Protein AF-A0A3M1B5U5-F1 (afdb_monomer)

Radius of gyration: 77.56 Å; Cα contacts (8 Å, |Δi|>4): 57; chains: 1; bounding box: 119×50×242 Å

Solvent-accessible surface area (backbone atoms only — not comparable to full-atom values): 14577 Å² total; per-residue (Å²): 122,69,72,62,56,56,51,51,53,52,49,52,53,49,50,54,51,49,50,52,49,51,51,57,68,65,56,72,74,72,50,69,69,58,56,50,52,52,50,51,50,50,53,50,52,52,50,51,53,53,51,52,52,52,50,49,53,51,52,52,50,51,52,52,52,52,51,53,50,50,53,49,48,53,51,51,50,53,52,50,53,52,50,52,55,49,50,52,55,49,52,55,52,48,54,52,49,55,52,53,48,53,52,50,54,52,51,54,50,52,52,49,52,58,72,63,34,61,67,57,55,54,49,50,53,54,50,51,56,51,48,54,50,50,52,52,52,49,50,53,50,51,52,52,49,57,50,50,75,69,44,66,64,88,43,52,69,54,52,54,52,51,46,50,51,52,51,51,54,52,51,55,50,48,58,66,46,64,78,63,50,95,58,54,70,66,54,50,56,48,52,52,50,51,51,51,52,49,54,52,51,52,52,47,51,57,50,48,55,54,40,50,52,33,43,75,70,73,66,48,52,71,68,44,56,54,50,53,54,51,47,49,56,52,49,54,48,53,44,52,55,49,51,50,52,56,52,61,54,71,72,52,82,68,86,74,76,69,80,76,86,77,128

pLDDT: mean 79.02, std 14.65, range [41.25, 98.25]

Structure (mmCIF, N/CA/C/O backbone):
data_AF-A0A3M1B5U5-F1
#
_entry.id   AF-A0A3M1B5U5-F1
#
loop_
_atom_site.group_PDB
_atom_site.id
_atom_site.type_symbol
_atom_site.label_atom_id
_atom_site.label_alt_id
_atom_site.label_comp_id
_atom_site.label_asym_id
_atom_site.label_entity_id
_atom_site.label_seq_id
_atom_site.pdbx_PDB_ins_code
_atom_site.Cartn_x
_atom_site.Cartn_y
_atom_site.Cartn_z
_atom_site.occupancy
_atom_site.B_iso_or_equiv
_atom_site.auth_seq_id
_atom_site.auth_comp_id
_atom_site.auth_asym_id
_atom_site.auth_atom_id
_atom_site.pdbx_PDB_model_num
ATOM 1 N N . MET A 1 1 ? 53.122 -2.889 -148.996 1.00 55.94 1 MET A N 1
ATOM 2 C CA . MET A 1 1 ? 52.303 -3.041 -147.771 1.00 55.94 1 MET A CA 1
ATOM 3 C C . MET A 1 1 ? 53.041 -3.683 -146.582 1.00 55.94 1 MET A C 1
ATOM 5 O O . MET A 1 1 ? 52.531 -3.567 -145.482 1.00 55.94 1 MET A O 1
ATOM 9 N N . LYS A 1 2 ? 54.239 -4.285 -146.740 1.00 56.38 2 LYS A N 1
ATOM 10 C CA . LYS A 1 2 ? 55.018 -4.867 -145.618 1.00 56.38 2 LYS A CA 1
ATOM 11 C C . LYS A 1 2 ? 55.585 -3.830 -144.624 1.00 56.38 2 LYS A C 1
ATOM 13 O O . LYS A 1 2 ? 55.480 -4.023 -143.423 1.00 56.38 2 LYS A O 1
ATOM 18 N N . ASN A 1 3 ? 56.060 -2.677 -145.108 1.00 57.53 3 ASN A N 1
ATOM 19 C CA . ASN A 1 3 ? 56.704 -1.660 -144.255 1.00 57.53 3 ASN A CA 1
ATOM 20 C C . ASN A 1 3 ? 55.790 -0.992 -143.213 1.00 57.53 3 ASN A C 1
ATOM 22 O O . ASN A 1 3 ? 56.275 -0.516 -142.194 1.00 57.53 3 ASN A O 1
ATOM 26 N N . THR A 1 4 ? 54.479 -0.928 -143.448 1.00 57.69 4 THR A N 1
ATOM 27 C CA . THR A 1 4 ? 53.538 -0.285 -142.516 1.00 57.69 4 THR A CA 1
ATOM 28 C C . THR A 1 4 ? 53.150 -1.194 -141.350 1.00 57.69 4 THR A C 1
ATOM 30 O O . THR A 1 4 ? 52.935 -0.695 -140.252 1.00 57.69 4 THR A O 1
ATOM 33 N N . GLN A 1 5 ? 53.114 -2.516 -141.547 1.00 62.34 5 GLN A N 1
ATOM 34 C CA . GLN A 1 5 ? 52.858 -3.476 -140.464 1.00 62.34 5 GLN A CA 1
ATOM 35 C C . GLN A 1 5 ? 54.065 -3.625 -139.530 1.00 62.34 5 GLN A C 1
ATOM 37 O O . GLN A 1 5 ? 53.884 -3.653 -138.315 1.00 62.34 5 GLN A O 1
ATOM 42 N N . ASP A 1 6 ? 55.284 -3.608 -140.074 1.00 62.38 6 ASP A N 1
ATOM 43 C CA . ASP A 1 6 ? 56.510 -3.649 -139.266 1.00 62.38 6 ASP A CA 1
ATOM 44 C C . ASP A 1 6 ? 56.685 -2.370 -138.424 1.00 62.38 6 ASP A C 1
ATOM 46 O O . ASP A 1 6 ? 57.116 -2.433 -137.273 1.00 62.38 6 ASP A O 1
ATOM 50 N N . ALA A 1 7 ? 56.267 -1.210 -138.948 1.00 60.94 7 ALA A N 1
ATOM 51 C CA . ALA A 1 7 ? 56.276 0.050 -138.204 1.00 60.94 7 ALA A CA 1
ATOM 52 C C . ALA A 1 7 ? 55.259 0.065 -137.048 1.00 60.94 7 ALA A C 1
ATOM 54 O O . ALA A 1 7 ? 55.582 0.528 -135.956 1.00 60.94 7 ALA A O 1
ATOM 55 N N . ILE A 1 8 ? 54.053 -0.476 -137.253 1.00 68.44 8 ILE A N 1
ATOM 56 C CA . ILE A 1 8 ? 53.029 -0.563 -136.199 1.00 68.44 8 ILE A CA 1
ATOM 57 C C . ILE A 1 8 ? 53.475 -1.530 -135.095 1.00 68.44 8 ILE A C 1
ATOM 59 O O . ILE A 1 8 ? 53.395 -1.181 -133.919 1.00 68.44 8 ILE A O 1
ATOM 63 N N . HIS A 1 9 ? 54.047 -2.686 -135.448 1.00 67.44 9 HIS A N 1
ATOM 64 C CA . HIS A 1 9 ? 54.597 -3.613 -134.455 1.00 67.44 9 HIS A CA 1
ATOM 65 C C . HIS A 1 9 ? 55.803 -3.040 -133.697 1.00 67.44 9 HIS A C 1
ATOM 67 O O . HIS A 1 9 ? 55.953 -3.297 -132.501 1.00 67.44 9 HIS A O 1
ATOM 73 N N . ALA A 1 10 ? 56.650 -2.237 -134.347 1.00 65.50 10 ALA A N 1
ATOM 74 C CA . ALA A 1 10 ? 57.748 -1.546 -133.674 1.00 65.50 10 ALA A CA 1
ATOM 75 C C . ALA A 1 10 ? 57.248 -0.480 -132.680 1.00 65.50 10 ALA A C 1
ATOM 77 O O . ALA A 1 10 ? 57.819 -0.344 -131.597 1.00 65.50 10 ALA A O 1
ATOM 78 N N . ILE A 1 11 ? 56.166 0.234 -133.011 1.00 63.84 11 ILE A N 1
ATOM 79 C CA . ILE A 1 11 ? 55.540 1.241 -132.138 1.00 63.84 11 ILE A CA 1
ATOM 80 C C . ILE A 1 11 ? 54.796 0.584 -130.967 1.00 63.84 11 ILE A C 1
ATOM 82 O O . ILE A 1 11 ? 54.909 1.045 -129.834 1.00 63.84 11 ILE A O 1
ATOM 86 N N . GLU A 1 12 ? 54.085 -0.523 -131.187 1.00 65.69 12 GLU A N 1
ATOM 87 C CA . GLU A 1 12 ? 53.448 -1.268 -130.091 1.00 65.69 12 GLU A CA 1
ATOM 88 C C . GLU A 1 12 ? 54.480 -1.864 -129.130 1.00 65.69 12 GLU A C 1
ATOM 90 O O . GLU A 1 12 ? 54.301 -1.816 -127.911 1.00 65.69 12 GLU A O 1
ATOM 95 N N . ASN A 1 13 ? 55.590 -2.389 -129.655 1.00 63.75 13 ASN A N 1
ATOM 96 C CA . ASN A 1 13 ? 56.656 -2.934 -128.820 1.00 63.75 13 ASN A CA 1
ATOM 97 C C . ASN A 1 13 ? 57.419 -1.841 -128.062 1.00 63.75 13 ASN A C 1
ATOM 99 O O . ASN A 1 13 ? 57.808 -2.073 -126.914 1.00 63.75 13 ASN A O 1
ATOM 103 N N . SER A 1 14 ? 57.599 -0.650 -128.646 1.00 61.84 14 SER A N 1
ATOM 104 C CA . SER A 1 14 ? 58.210 0.493 -127.954 1.00 61.84 14 SER A CA 1
ATOM 105 C C . SER A 1 14 ? 57.280 1.080 -126.887 1.00 61.84 14 SER A C 1
ATOM 107 O O . SER A 1 14 ? 57.722 1.362 -125.775 1.00 61.84 14 SER A O 1
ATOM 109 N N . SER A 1 15 ? 55.977 1.163 -127.166 1.00 63.62 15 SER A N 1
ATOM 110 C CA . SER A 1 15 ? 54.971 1.633 -126.212 1.00 63.62 15 SER A CA 1
ATOM 111 C C . SER A 1 15 ? 54.818 0.677 -125.026 1.00 63.62 15 SER A C 1
ATOM 113 O O . SER A 1 15 ? 54.845 1.120 -123.879 1.00 63.62 15 SER A O 1
ATOM 115 N N . ARG A 1 16 ? 54.797 -0.642 -125.266 1.00 66.94 16 ARG A N 1
ATOM 116 C CA . ARG A 1 16 ? 54.772 -1.652 -124.192 1.00 66.94 16 ARG A CA 1
ATOM 117 C C . ARG A 1 16 ? 56.051 -1.669 -123.356 1.00 66.94 16 ARG A C 1
ATOM 119 O O . ARG A 1 16 ? 55.993 -1.937 -122.157 1.00 66.94 16 ARG A O 1
ATOM 126 N N . THR A 1 17 ? 57.213 -1.384 -123.948 1.00 64.88 17 THR A N 1
ATOM 127 C CA . THR A 1 17 ? 58.472 -1.289 -123.185 1.00 64.88 17 THR A CA 1
ATOM 128 C C . THR A 1 17 ? 58.582 0.008 -122.390 1.00 64.88 17 THR A C 1
ATOM 130 O O . THR A 1 17 ? 59.106 -0.024 -121.275 1.00 64.88 17 THR A O 1
ATOM 133 N N . GLU A 1 18 ? 58.056 1.120 -122.898 1.00 63.12 18 GLU A N 1
ATOM 134 C CA . GLU A 1 18 ? 57.936 2.373 -122.148 1.00 63.12 18 GLU A CA 1
ATOM 135 C C . GLU A 1 18 ? 56.925 2.250 -121.003 1.00 63.12 18 GLU A C 1
ATOM 137 O O . GLU A 1 18 ? 57.262 2.596 -119.875 1.00 63.12 18 GLU A O 1
ATOM 142 N N . GLU A 1 19 ? 55.750 1.647 -121.212 1.00 58.25 19 GLU A N 1
ATOM 143 C CA . GLU A 1 19 ? 54.795 1.373 -120.126 1.00 58.25 19 GLU A CA 1
ATOM 144 C C . GLU A 1 19 ? 55.374 0.430 -119.066 1.00 58.25 19 GLU A C 1
ATOM 146 O O . GLU A 1 19 ? 55.231 0.686 -117.870 1.00 58.25 19 GLU A O 1
ATOM 151 N N . ALA A 1 20 ? 56.101 -0.619 -119.465 1.00 59.38 20 ALA A N 1
ATOM 152 C CA . ALA A 1 20 ? 56.780 -1.509 -118.524 1.00 59.38 20 ALA A CA 1
ATOM 153 C C . ALA A 1 20 ? 57.902 -0.798 -117.741 1.00 59.38 20 ALA A C 1
ATOM 155 O O . ALA A 1 20 ? 58.112 -1.093 -116.560 1.00 59.38 20 ALA A O 1
ATOM 156 N N . LYS A 1 21 ? 58.609 0.162 -118.356 1.00 60.03 21 LYS A N 1
ATOM 157 C CA . LYS A 1 21 ? 59.586 1.026 -117.671 1.00 60.03 21 LYS A CA 1
ATOM 158 C C . LYS A 1 21 ? 58.911 2.031 -116.743 1.00 60.03 21 LYS A C 1
ATOM 160 O O . LYS A 1 21 ? 59.406 2.242 -115.639 1.00 60.03 21 LYS A O 1
ATOM 165 N N . LEU A 1 22 ? 57.777 2.604 -117.140 1.00 57.94 22 LEU A N 1
ATOM 166 C CA . LEU A 1 22 ? 57.018 3.563 -116.340 1.00 57.94 22 LEU A CA 1
ATOM 167 C C . LEU A 1 22 ? 56.377 2.882 -115.124 1.00 57.94 22 LEU A C 1
ATOM 169 O O . LEU A 1 22 ? 56.388 3.436 -114.027 1.00 57.94 22 LEU A O 1
ATOM 173 N N . LEU A 1 23 ? 55.887 1.651 -115.293 1.00 57.84 23 LEU A N 1
ATOM 174 C CA . LEU A 1 23 ? 55.385 0.811 -114.207 1.00 57.84 23 LEU A CA 1
ATOM 175 C C . LEU A 1 23 ? 56.524 0.327 -113.297 1.00 57.84 23 LEU A C 1
ATOM 177 O O . LEU A 1 23 ? 56.385 0.416 -112.079 1.00 57.84 23 LEU A O 1
ATOM 181 N N . ARG A 1 24 ? 57.694 -0.062 -113.834 1.00 53.16 24 ARG A N 1
ATOM 182 C CA . ARG A 1 24 ? 58.897 -0.327 -113.012 1.00 53.16 24 ARG A CA 1
ATOM 183 C C . ARG A 1 24 ? 59.390 0.911 -112.258 1.00 53.16 24 ARG A C 1
ATOM 185 O O . ARG A 1 24 ? 59.850 0.773 -111.132 1.00 53.16 24 ARG A O 1
ATOM 192 N N . GLY A 1 25 ? 59.277 2.101 -112.847 1.00 52.12 25 GLY A N 1
ATOM 193 C CA . GLY A 1 25 ? 59.642 3.373 -112.217 1.00 52.12 25 GLY A CA 1
ATOM 194 C C . GLY A 1 25 ? 58.640 3.854 -111.161 1.00 52.12 25 GLY A C 1
ATOM 195 O O . GLY A 1 25 ? 59.020 4.584 -110.248 1.00 52.12 25 GLY A O 1
ATOM 196 N N . LYS A 1 26 ? 57.372 3.425 -111.250 1.00 51.53 26 LYS A N 1
ATOM 197 C CA . LYS A 1 26 ? 56.305 3.756 -110.286 1.00 51.53 26 LYS A CA 1
ATOM 198 C C . LYS A 1 26 ? 56.173 2.756 -109.137 1.00 51.53 26 LYS A C 1
ATOM 200 O O . LYS A 1 26 ? 55.645 3.124 -108.089 1.00 51.53 26 LYS A O 1
ATOM 205 N N . VAL A 1 27 ? 56.699 1.537 -109.267 1.00 51.06 27 VAL A N 1
ATOM 206 C CA . VAL A 1 27 ? 56.885 0.639 -108.120 1.00 51.06 27 VAL A CA 1
ATOM 207 C C . VAL A 1 27 ? 58.100 1.130 -107.332 1.00 51.06 27 VAL A C 1
ATOM 209 O O . VAL A 1 27 ? 59.223 0.662 -107.510 1.00 51.06 27 VAL A O 1
ATOM 212 N N . LYS A 1 28 ? 57.883 2.096 -106.429 1.00 56.62 28 LYS A N 1
ATOM 213 C CA . LYS A 1 28 ? 58.803 2.323 -105.308 1.00 56.62 28 LYS A CA 1
ATOM 214 C C . LYS A 1 28 ? 58.850 1.011 -104.530 1.00 56.62 28 LYS A C 1
ATOM 216 O O . LYS A 1 28 ? 57.957 0.737 -103.734 1.00 56.62 28 LYS A O 1
ATOM 221 N N . ILE A 1 29 ? 59.869 0.190 -104.780 1.00 59.78 29 ILE A N 1
ATOM 222 C CA . ILE A 1 29 ? 60.212 -0.925 -103.902 1.00 59.78 29 ILE A CA 1
ATOM 223 C C . ILE A 1 29 ? 60.486 -0.272 -102.551 1.00 59.78 29 ILE A C 1
ATOM 225 O O . ILE A 1 29 ? 61.522 0.371 -102.361 1.00 59.78 29 ILE A O 1
ATOM 229 N N . LEU A 1 30 ? 59.507 -0.339 -101.648 1.00 59.22 30 LEU A N 1
ATOM 230 C CA . LEU A 1 30 ? 59.690 0.103 -100.278 1.00 59.22 30 LEU A CA 1
ATOM 231 C C . LEU A 1 30 ? 60.895 -0.669 -99.758 1.00 59.22 30 LEU A C 1
ATOM 233 O O . LEU A 1 30 ? 60.906 -1.902 -99.756 1.00 59.22 30 LEU A O 1
ATOM 237 N N . LYS A 1 31 ? 61.956 0.060 -99.403 1.00 68.44 31 LYS A N 1
ATOM 238 C CA . LYS A 1 31 ? 63.159 -0.565 -98.863 1.00 68.44 31 LYS A CA 1
ATOM 239 C C . LYS A 1 31 ? 62.728 -1.386 -97.653 1.00 68.44 31 LYS A C 1
ATOM 241 O O . LYS A 1 31 ? 61.912 -0.921 -96.859 1.00 68.44 31 LYS A O 1
ATOM 246 N N . LYS A 1 32 ? 63.286 -2.590 -97.505 1.00 75.00 32 LYS A N 1
ATOM 247 C CA . LYS A 1 32 ? 62.999 -3.490 -96.376 1.00 75.00 32 LYS A CA 1
ATOM 248 C C . LYS A 1 32 ? 63.028 -2.742 -95.034 1.00 75.00 32 LYS A C 1
ATOM 250 O O . LYS A 1 32 ? 62.141 -2.940 -94.222 1.00 75.00 32 LYS A O 1
ATOM 255 N N . SER A 1 33 ? 63.961 -1.800 -94.869 1.00 76.94 33 SER A N 1
ATOM 256 C CA . SER A 1 33 ? 64.076 -0.925 -93.695 1.00 76.94 33 SER A CA 1
ATOM 257 C C . SER A 1 33 ? 62.848 -0.042 -93.426 1.00 76.94 33 SER A C 1
ATOM 259 O O . SER A 1 33 ? 62.481 0.150 -92.274 1.00 76.94 33 SER A O 1
ATOM 261 N N . THR A 1 34 ? 62.188 0.484 -94.462 1.00 77.38 34 THR A N 1
ATOM 262 C CA . THR A 1 34 ? 60.965 1.292 -94.325 1.00 77.38 34 THR A CA 1
ATOM 263 C C . THR A 1 34 ? 59.778 0.422 -93.921 1.00 77.38 34 THR A C 1
ATOM 265 O O . THR A 1 34 ? 59.004 0.819 -93.060 1.00 77.38 34 THR A O 1
ATOM 268 N N . LEU A 1 35 ? 59.659 -0.783 -94.489 1.00 78.50 35 LEU A N 1
ATOM 269 C CA . LEU A 1 35 ? 58.622 -1.740 -94.092 1.00 78.50 35 LEU A CA 1
ATOM 270 C C . LEU A 1 35 ? 58.825 -2.232 -92.653 1.00 78.50 35 LEU A C 1
ATOM 272 O O . LEU A 1 35 ? 57.858 -2.296 -91.903 1.00 78.50 35 LEU A O 1
ATOM 276 N N . THR A 1 36 ? 60.066 -2.521 -92.247 1.00 81.88 36 THR A N 1
ATOM 277 C CA . THR A 1 36 ? 60.389 -2.894 -90.861 1.00 81.88 36 THR A CA 1
ATOM 278 C C . THR A 1 36 ? 60.039 -1.773 -89.885 1.00 81.88 36 THR A C 1
ATOM 280 O O . THR A 1 36 ? 59.363 -2.037 -88.900 1.00 81.88 36 THR A O 1
ATOM 283 N N . SER A 1 37 ? 60.400 -0.522 -90.191 1.00 85.19 37 SER A N 1
ATOM 284 C CA . SER A 1 37 ? 60.070 0.625 -89.334 1.00 85.19 37 SER A CA 1
ATOM 285 C C . SER A 1 37 ? 58.558 0.851 -89.207 1.00 85.19 37 SER A C 1
ATOM 287 O O . SER A 1 37 ? 58.071 1.122 -88.114 1.00 85.19 37 SER A O 1
ATOM 289 N N . ILE A 1 38 ? 57.800 0.683 -90.297 1.00 84.38 38 ILE A N 1
ATOM 290 C CA . ILE A 1 38 ? 56.333 0.760 -90.261 1.00 84.38 38 ILE A CA 1
ATOM 291 C C . ILE A 1 38 ? 55.753 -0.374 -89.401 1.00 84.38 38 ILE A C 1
ATOM 293 O O . ILE A 1 38 ? 54.871 -0.127 -88.585 1.00 84.38 38 ILE A O 1
ATOM 297 N N . LEU A 1 39 ? 56.255 -1.607 -89.533 1.00 84.88 39 LEU A N 1
ATOM 298 C CA . LEU A 1 39 ? 55.810 -2.742 -88.714 1.00 84.88 39 LEU A CA 1
ATOM 299 C C . LEU A 1 39 ? 56.136 -2.559 -87.225 1.00 84.88 39 LEU A C 1
ATOM 301 O O . LEU A 1 39 ? 55.299 -2.880 -86.388 1.00 84.88 39 LEU A O 1
ATOM 305 N N . GLU A 1 40 ? 57.306 -2.013 -86.890 1.00 90.06 40 GLU A N 1
ATOM 306 C CA . GLU A 1 40 ? 57.678 -1.665 -85.512 1.00 90.06 40 GLU A CA 1
ATOM 307 C C . GLU A 1 40 ? 56.759 -0.580 -84.939 1.00 90.06 40 GLU A C 1
ATOM 309 O O . GLU A 1 40 ? 56.278 -0.719 -83.817 1.00 90.06 40 GLU A O 1
ATOM 314 N N . GLN A 1 41 ? 56.439 0.456 -85.724 1.00 91.00 41 GLN A N 1
ATOM 315 C CA . GLN A 1 41 ? 55.483 1.495 -85.326 1.00 91.00 41 GLN A CA 1
ATOM 316 C C . GLN A 1 41 ? 54.074 0.928 -85.110 1.00 91.00 41 GLN A C 1
ATOM 318 O O . GLN A 1 41 ? 53.427 1.275 -84.126 1.00 91.00 41 GLN A O 1
ATOM 323 N N . PHE A 1 42 ? 53.604 0.023 -85.975 1.00 90.56 42 PHE A N 1
ATOM 324 C CA . PHE A 1 42 ? 52.314 -0.647 -85.783 1.00 90.56 42 PHE A CA 1
ATOM 325 C C . PHE A 1 42 ? 52.308 -1.562 -84.556 1.00 90.56 42 PHE A C 1
ATOM 327 O O . PHE A 1 42 ? 51.331 -1.561 -83.812 1.00 90.56 42 PHE A O 1
ATOM 334 N N . ALA A 1 43 ? 53.381 -2.320 -84.318 1.00 88.12 43 ALA A N 1
ATOM 335 C CA . ALA A 1 43 ? 53.500 -3.167 -83.133 1.00 88.12 43 ALA A CA 1
ATOM 336 C C . ALA A 1 43 ? 53.493 -2.331 -81.843 1.00 88.12 43 ALA A C 1
ATOM 338 O O . ALA A 1 43 ? 52.811 -2.688 -80.881 1.00 88.12 43 ALA A O 1
ATOM 339 N N . GLN A 1 44 ? 54.190 -1.192 -81.848 1.00 92.69 44 GLN A N 1
ATOM 340 C CA . GLN A 1 44 ? 54.210 -0.246 -80.737 1.00 92.69 44 GLN A CA 1
ATOM 341 C C . GLN A 1 44 ? 52.831 0.397 -80.513 1.00 92.69 44 GLN A C 1
ATOM 343 O O . GLN A 1 44 ? 52.326 0.367 -79.394 1.00 92.69 44 GLN A O 1
ATOM 348 N N . ALA A 1 45 ? 52.171 0.875 -81.572 1.00 90.62 45 ALA A N 1
ATOM 349 C CA . ALA A 1 45 ? 50.825 1.447 -81.486 1.00 90.62 45 ALA A CA 1
ATOM 350 C C . ALA A 1 45 ? 49.781 0.427 -80.997 1.00 90.62 45 ALA A C 1
ATOM 352 O O . ALA A 1 45 ? 48.871 0.773 -80.245 1.00 90.62 45 ALA A O 1
ATOM 353 N N . LEU A 1 46 ? 49.914 -0.846 -81.385 1.00 92.88 46 LEU A N 1
ATOM 354 C CA . LEU A 1 46 ? 49.029 -1.918 -80.925 1.00 92.88 46 LEU A CA 1
ATOM 355 C C . LEU A 1 46 ? 49.245 -2.224 -79.437 1.00 92.88 46 LEU A C 1
ATOM 357 O O . LEU A 1 46 ? 48.272 -2.440 -78.713 1.00 92.88 46 LEU A O 1
ATOM 361 N N . LYS A 1 47 ? 50.495 -2.184 -78.960 1.00 93.50 47 LYS A N 1
ATOM 362 C CA . LYS A 1 47 ? 50.818 -2.315 -77.534 1.00 93.50 47 LYS A CA 1
ATOM 363 C C . LYS A 1 47 ? 50.253 -1.147 -76.718 1.00 93.50 47 LYS A C 1
ATOM 365 O O . LYS A 1 47 ? 49.604 -1.380 -75.703 1.00 93.50 47 LYS A O 1
ATOM 370 N N . GLU A 1 48 ? 50.429 0.083 -77.193 1.00 94.06 48 GLU A N 1
ATOM 371 C CA . GLU A 1 48 ? 49.878 1.288 -76.557 1.00 94.06 48 GLU A CA 1
ATOM 372 C C . GLU A 1 48 ? 48.343 1.251 -76.510 1.00 94.06 48 GLU A C 1
ATOM 374 O O . GLU A 1 48 ? 47.749 1.523 -75.469 1.00 94.06 48 GLU A O 1
ATOM 379 N N . ALA A 1 49 ? 47.681 0.827 -77.591 1.00 91.69 49 ALA A N 1
ATOM 380 C CA . ALA A 1 49 ? 46.227 0.668 -77.615 1.00 91.69 49 ALA A CA 1
ATOM 381 C C . ALA A 1 49 ? 45.731 -0.380 -76.599 1.00 91.69 49 ALA A C 1
ATOM 383 O O . ALA A 1 49 ? 44.717 -0.164 -75.934 1.00 91.69 49 ALA A O 1
ATOM 384 N N . GLN A 1 50 ? 46.456 -1.493 -76.435 1.00 92.94 50 GLN A N 1
ATOM 385 C CA . GLN A 1 50 ? 46.148 -2.496 -75.409 1.00 92.94 50 GLN A CA 1
ATOM 386 C C . GLN A 1 50 ? 46.354 -1.963 -73.985 1.00 92.94 50 GLN A C 1
ATOM 388 O O . GLN A 1 50 ? 45.571 -2.289 -73.092 1.00 92.94 50 GLN A O 1
ATOM 393 N N . GLU A 1 51 ? 47.388 -1.153 -73.753 1.00 94.81 51 GLU A N 1
ATOM 394 C CA . GLU A 1 51 ? 47.620 -0.500 -72.460 1.00 94.81 51 GLU A CA 1
ATOM 395 C C . GLU A 1 51 ? 46.509 0.508 -72.133 1.00 94.81 51 GLU A C 1
ATOM 397 O O . GLU A 1 51 ? 45.983 0.490 -71.020 1.00 94.81 51 GLU A O 1
ATOM 402 N N . VAL A 1 52 ? 46.069 1.311 -73.107 1.00 95.50 52 VAL A N 1
ATOM 403 C CA . VAL A 1 52 ? 44.939 2.242 -72.944 1.00 95.50 52 VAL A CA 1
ATOM 404 C C . VAL A 1 52 ? 43.645 1.504 -72.598 1.00 95.50 52 VAL A C 1
ATOM 406 O O . VAL A 1 52 ? 42.906 1.948 -71.720 1.00 95.50 52 VAL A O 1
ATOM 409 N N . GLU A 1 53 ? 43.367 0.369 -73.238 1.00 94.38 53 GLU A N 1
ATOM 410 C CA . GLU A 1 53 ? 42.162 -0.411 -72.941 1.00 94.38 53 GLU A CA 1
ATOM 411 C C . GLU A 1 53 ? 42.199 -1.014 -71.528 1.00 94.38 53 GLU A C 1
ATOM 413 O O . GLU A 1 53 ? 41.212 -0.941 -70.795 1.00 94.38 53 GLU A O 1
ATOM 418 N N . LYS A 1 54 ? 43.360 -1.516 -71.085 1.00 95.25 54 LYS A N 1
ATOM 419 C CA . LYS A 1 54 ? 43.545 -1.956 -69.691 1.00 95.25 54 LYS A CA 1
ATOM 420 C C . LYS A 1 54 ? 43.322 -0.815 -68.700 1.00 95.25 54 LYS A C 1
ATOM 422 O O . LYS A 1 54 ? 42.659 -1.010 -67.685 1.00 95.25 54 LYS A O 1
ATOM 427 N N . LEU A 1 55 ? 43.841 0.378 -68.995 1.00 96.00 55 LEU A N 1
ATOM 428 C CA . LEU A 1 55 ? 43.641 1.555 -68.148 1.00 96.00 55 LEU A CA 1
ATOM 429 C C . LEU A 1 55 ? 42.165 1.960 -68.070 1.00 96.00 55 LEU A C 1
ATOM 431 O O . LEU A 1 55 ? 41.696 2.300 -66.987 1.00 96.00 55 LEU A O 1
ATOM 435 N N . ARG A 1 56 ? 41.410 1.869 -69.171 1.00 94.94 56 ARG A N 1
ATOM 436 C CA . ARG A 1 56 ? 39.958 2.121 -69.167 1.00 94.94 56 ARG A CA 1
ATOM 437 C C . ARG A 1 56 ? 39.192 1.121 -68.311 1.00 94.94 56 ARG A C 1
ATOM 439 O O . ARG A 1 56 ? 38.296 1.523 -67.574 1.00 94.94 56 ARG A O 1
ATOM 446 N N . GLN A 1 57 ? 39.550 -0.160 -68.377 1.00 95.75 57 GLN A N 1
ATOM 447 C CA . GLN A 1 57 ? 38.931 -1.188 -67.537 1.00 95.75 57 GLN A CA 1
ATOM 448 C C . GLN A 1 57 ? 39.200 -0.930 -66.052 1.00 95.75 57 GLN A C 1
ATOM 450 O O . GLN A 1 57 ? 38.262 -0.932 -65.258 1.00 95.75 57 GLN A O 1
ATOM 455 N N . LEU A 1 58 ? 40.449 -0.618 -65.690 1.00 96.50 58 LEU A N 1
ATOM 456 C CA . LEU A 1 58 ? 40.810 -0.242 -64.320 1.00 96.50 58 LEU A CA 1
ATOM 457 C C . LEU A 1 58 ? 40.082 1.030 -63.864 1.00 96.50 58 LEU A C 1
ATOM 459 O O . LEU A 1 58 ? 39.587 1.083 -62.743 1.00 96.50 58 LEU A O 1
ATOM 463 N N . GLN A 1 59 ? 39.961 2.038 -64.732 1.00 96.31 59 GLN A N 1
ATOM 464 C CA . GLN A 1 59 ? 39.214 3.261 -64.433 1.00 96.31 59 GLN A CA 1
ATOM 465 C C . GLN A 1 59 ? 37.727 2.970 -64.186 1.00 96.31 59 GLN A C 1
ATOM 467 O O . GLN A 1 59 ? 37.151 3.508 -63.242 1.00 96.31 59 GLN A O 1
ATOM 472 N N . SER A 1 60 ? 37.110 2.111 -65.001 1.00 95.75 60 SER A N 1
ATOM 473 C CA . SER A 1 60 ? 35.714 1.706 -64.821 1.00 95.75 60 SER A CA 1
ATOM 474 C C . SER A 1 60 ? 35.510 0.930 -63.519 1.00 95.75 60 SER A C 1
ATOM 476 O O . SER A 1 60 ? 34.518 1.161 -62.832 1.00 95.75 60 SER A O 1
ATOM 478 N N . GLN A 1 61 ? 36.432 0.028 -63.169 1.00 96.50 61 GLN A N 1
ATOM 479 C CA . GLN A 1 61 ? 36.387 -0.713 -61.904 1.00 96.50 61 GLN A CA 1
ATOM 480 C C . GLN A 1 61 ? 36.524 0.234 -60.709 1.00 96.50 61 GLN A C 1
ATOM 482 O O . GLN A 1 61 ? 35.691 0.204 -59.810 1.00 96.50 61 GLN A O 1
ATOM 487 N N . ALA A 1 62 ? 37.492 1.152 -60.748 1.00 97.06 62 ALA A N 1
ATOM 488 C CA . ALA A 1 62 ? 37.685 2.145 -59.694 1.00 97.06 62 ALA A CA 1
ATOM 489 C C . ALA A 1 62 ? 36.457 3.057 -59.511 1.00 97.06 62 ALA A C 1
ATOM 491 O O . ALA A 1 62 ? 36.105 3.403 -58.386 1.00 97.06 62 ALA A O 1
ATOM 492 N N . GLN A 1 63 ? 35.772 3.436 -60.597 1.00 96.75 63 GLN A N 1
ATOM 493 C CA . GLN A 1 63 ? 34.531 4.215 -60.515 1.00 96.75 63 GLN A CA 1
ATOM 494 C C . GLN A 1 63 ? 33.391 3.430 -59.859 1.00 96.75 63 GLN A C 1
ATOM 496 O O . GLN A 1 63 ? 32.664 3.994 -59.043 1.00 96.75 63 GLN A O 1
ATOM 501 N N . GLN A 1 64 ? 33.252 2.141 -60.181 1.00 96.62 64 GLN A N 1
ATOM 502 C CA . GLN A 1 64 ? 32.261 1.273 -59.542 1.00 96.62 64 GLN A CA 1
ATOM 503 C C . GLN A 1 64 ? 32.553 1.097 -58.050 1.00 96.62 64 GLN A C 1
ATOM 505 O O . GLN A 1 64 ? 31.655 1.274 -57.231 1.00 96.62 64 GLN A O 1
ATOM 510 N N . GLU A 1 65 ? 33.808 0.831 -57.684 1.00 97.38 65 GLU A N 1
ATOM 511 C CA . GLU A 1 65 ? 34.226 0.729 -56.283 1.00 97.38 65 GLU A CA 1
ATOM 512 C C . GLU A 1 65 ? 33.957 2.027 -55.514 1.00 97.38 65 GLU A C 1
ATOM 514 O O . GLU A 1 65 ? 33.448 1.985 -54.394 1.00 97.38 65 GLU A O 1
ATOM 519 N N . LEU A 1 66 ? 34.235 3.186 -56.122 1.00 97.62 66 LEU A N 1
ATOM 520 C CA . LEU A 1 66 ? 33.977 4.489 -55.513 1.00 97.62 66 LEU A CA 1
ATOM 521 C C . LEU A 1 66 ? 32.479 4.739 -55.307 1.00 97.62 66 LEU A C 1
ATOM 523 O O . LEU A 1 66 ? 32.087 5.244 -54.255 1.00 97.62 66 LEU A O 1
ATOM 527 N N . GLN A 1 67 ? 31.639 4.337 -56.265 1.00 96.25 67 GLN A N 1
ATOM 528 C CA . GLN A 1 67 ? 30.188 4.417 -56.117 1.00 96.25 67 GLN A CA 1
ATOM 529 C C . GLN A 1 67 ? 29.695 3.517 -54.976 1.00 96.25 67 GLN A C 1
ATOM 531 O O . GLN A 1 67 ? 28.974 3.985 -54.095 1.00 96.25 67 GLN A O 1
ATOM 536 N N . THR A 1 68 ? 30.125 2.252 -54.936 1.00 97.25 68 THR A N 1
ATOM 537 C CA . THR A 1 68 ? 29.758 1.323 -53.857 1.00 97.25 68 THR A CA 1
ATOM 538 C C . THR A 1 68 ? 30.238 1.825 -52.495 1.00 97.25 68 THR A C 1
ATOM 540 O O . THR A 1 68 ? 29.517 1.728 -51.503 1.00 97.25 68 THR A O 1
ATOM 543 N N . LEU A 1 69 ? 31.435 2.411 -52.426 1.00 98.00 69 LEU A N 1
ATOM 544 C CA . LEU A 1 69 ? 31.954 2.997 -51.195 1.00 98.00 69 LEU A CA 1
ATOM 545 C C . LEU A 1 69 ? 31.101 4.183 -50.728 1.00 98.00 69 LEU A C 1
ATOM 547 O O . LEU A 1 69 ? 30.828 4.301 -49.535 1.00 98.00 69 LEU A O 1
ATOM 551 N N . GLN A 1 70 ? 30.649 5.032 -51.651 1.00 97.62 70 GLN A N 1
ATOM 552 C CA . GLN A 1 70 ? 29.785 6.169 -51.339 1.00 97.62 70 GLN A CA 1
ATOM 553 C C . GLN A 1 70 ? 28.397 5.721 -50.859 1.00 97.62 70 GLN A C 1
ATOM 555 O O . GLN A 1 70 ? 27.872 6.270 -49.890 1.00 97.62 70 GLN A O 1
ATOM 560 N N . GLU A 1 71 ? 27.822 4.695 -51.484 1.00 97.69 71 GLU A N 1
ATOM 561 C CA . GLU A 1 71 ? 26.561 4.085 -51.047 1.00 97.69 71 GLU A CA 1
ATOM 562 C C . GLU A 1 71 ? 26.692 3.487 -49.638 1.00 97.69 71 GLU A C 1
ATOM 564 O O . GLU A 1 71 ? 25.869 3.772 -48.763 1.00 97.69 71 GLU A O 1
ATOM 569 N N . ASN A 1 72 ? 27.774 2.748 -49.377 1.00 97.75 72 ASN A N 1
ATOM 570 C CA . ASN A 1 72 ? 28.066 2.188 -48.057 1.00 97.75 72 ASN A CA 1
ATOM 571 C C . ASN A 1 72 ? 28.291 3.276 -46.999 1.00 97.75 72 ASN A C 1
ATOM 573 O O . ASN A 1 72 ? 27.813 3.146 -45.872 1.00 97.75 72 ASN A O 1
ATOM 577 N N . TYR A 1 73 ? 28.986 4.360 -47.350 1.00 97.94 73 TYR A N 1
ATOM 578 C CA . TYR A 1 73 ? 29.195 5.498 -46.456 1.00 97.94 73 TYR A CA 1
ATOM 579 C C . TYR A 1 73 ? 27.866 6.152 -46.062 1.00 97.94 73 TYR A C 1
ATOM 581 O O . TYR A 1 73 ? 27.612 6.364 -44.876 1.00 97.94 73 TYR A O 1
ATOM 589 N N . ASN A 1 74 ? 26.983 6.401 -47.033 1.00 97.00 74 ASN A N 1
ATOM 590 C CA . ASN A 1 74 ? 25.663 6.975 -46.775 1.00 97.00 74 ASN A CA 1
ATOM 591 C C . ASN A 1 74 ? 24.804 6.048 -45.899 1.00 97.00 74 ASN A C 1
ATOM 593 O O . ASN A 1 74 ? 24.123 6.511 -44.982 1.00 97.00 74 ASN A O 1
ATOM 597 N N . ALA A 1 75 ? 24.864 4.735 -46.140 1.00 97.62 75 ALA A N 1
ATOM 598 C CA . ALA A 1 75 ? 24.165 3.746 -45.324 1.00 97.62 75 ALA A CA 1
ATOM 599 C C . ALA A 1 75 ? 24.680 3.733 -43.874 1.00 97.62 75 ALA A C 1
ATOM 601 O O . ALA A 1 75 ? 23.882 3.750 -42.935 1.00 97.62 75 ALA A O 1
ATOM 602 N N . LEU A 1 76 ? 26.001 3.772 -43.680 1.00 98.25 76 LEU A N 1
ATOM 603 C CA . LEU A 1 76 ? 26.620 3.873 -42.356 1.00 98.25 76 LEU A CA 1
ATOM 604 C C . LEU A 1 76 ? 26.247 5.176 -41.647 1.00 98.25 76 LEU A C 1
ATOM 606 O O . LEU A 1 76 ? 25.971 5.160 -40.450 1.00 98.25 76 LEU A O 1
ATOM 610 N N . GLN A 1 77 ? 26.193 6.294 -42.369 1.00 98.12 77 GLN A N 1
ATOM 611 C CA . GLN A 1 77 ? 25.775 7.575 -41.807 1.00 98.12 77 GLN A CA 1
ATOM 612 C C . GLN A 1 77 ? 24.316 7.526 -41.328 1.00 98.12 77 GLN A C 1
ATOM 614 O O . GLN A 1 77 ? 24.015 7.982 -40.224 1.00 98.12 77 GLN A O 1
ATOM 619 N N . ALA A 1 78 ? 23.422 6.914 -42.110 1.00 97.44 78 ALA A N 1
ATOM 620 C CA . ALA A 1 78 ? 22.028 6.723 -41.721 1.00 97.44 78 ALA A CA 1
ATOM 621 C C . ALA A 1 78 ? 21.892 5.820 -40.482 1.00 97.44 78 ALA A C 1
ATOM 623 O O . ALA A 1 78 ? 21.149 6.150 -39.557 1.00 97.44 78 ALA A O 1
ATOM 624 N N . GLN A 1 79 ? 22.645 4.717 -40.424 1.00 97.88 79 GLN A N 1
ATOM 625 C CA . GLN A 1 79 ? 22.680 3.840 -39.249 1.00 97.88 79 GLN A CA 1
ATOM 626 C C . GLN A 1 79 ? 23.224 4.560 -38.011 1.00 97.88 79 GLN A C 1
ATOM 628 O O . GLN A 1 79 ? 22.679 4.401 -36.921 1.00 97.88 79 GLN A O 1
ATOM 633 N N . ASN A 1 80 ? 24.260 5.389 -38.167 1.00 97.88 80 ASN A N 1
ATOM 634 C CA . ASN A 1 80 ? 24.813 6.177 -37.069 1.00 97.88 80 ASN A CA 1
ATOM 635 C C . ASN A 1 80 ? 23.775 7.167 -36.522 1.00 97.88 80 ASN A C 1
ATOM 637 O O . ASN A 1 80 ? 23.568 7.228 -35.314 1.00 97.88 80 ASN A O 1
ATOM 641 N N . GLN A 1 81 ? 23.041 7.857 -37.401 1.00 97.25 81 GLN A N 1
ATOM 642 C CA . GLN A 1 81 ? 21.964 8.755 -36.985 1.00 97.25 81 GLN A CA 1
ATOM 643 C C . GLN A 1 81 ? 20.853 8.012 -36.230 1.00 97.25 81 GLN A C 1
ATOM 645 O O . GLN A 1 81 ? 20.355 8.494 -35.214 1.00 97.25 81 GLN A O 1
ATOM 650 N N . GLN A 1 82 ? 20.470 6.820 -36.697 1.00 97.44 82 GLN A N 1
ATOM 651 C CA . GLN A 1 82 ? 19.490 5.987 -35.997 1.00 97.44 82 GLN A CA 1
ATOM 652 C C . GLN A 1 82 ? 19.991 5.559 -34.614 1.00 97.44 82 GLN A C 1
ATOM 654 O O . GLN A 1 82 ? 19.230 5.616 -33.649 1.00 97.44 82 GLN A O 1
ATOM 659 N N . ALA A 1 83 ? 21.266 5.181 -34.500 1.00 97.50 83 ALA A N 1
ATOM 660 C CA . ALA A 1 83 ? 21.878 4.826 -33.226 1.00 97.50 83 ALA A CA 1
ATOM 661 C C . ALA A 1 83 ? 21.903 6.016 -32.253 1.00 97.50 83 ALA A C 1
ATOM 663 O O . ALA A 1 83 ? 21.546 5.847 -31.090 1.00 97.50 83 ALA A O 1
ATOM 664 N N . GLN A 1 84 ? 22.246 7.220 -32.723 1.00 97.75 84 GLN A N 1
ATOM 665 C CA . GLN A 1 84 ? 22.210 8.441 -31.909 1.00 97.75 84 GLN A CA 1
ATOM 666 C C . GLN A 1 84 ? 20.800 8.740 -31.392 1.00 97.75 84 GLN A C 1
ATOM 668 O O . GLN A 1 84 ? 20.617 8.963 -30.198 1.00 97.75 84 GLN A O 1
ATOM 673 N N . ASN A 1 85 ? 19.792 8.660 -32.265 1.00 97.75 85 ASN A N 1
ATOM 674 C CA . ASN A 1 85 ? 18.399 8.864 -31.866 1.00 97.75 85 ASN A CA 1
ATOM 675 C C . ASN A 1 85 ? 17.952 7.825 -30.823 1.00 97.75 85 ASN A C 1
ATOM 677 O O . ASN A 1 85 ? 17.221 8.148 -29.890 1.00 97.75 85 ASN A O 1
ATOM 681 N N . TYR A 1 86 ? 18.390 6.571 -30.966 1.00 96.38 86 TYR A N 1
ATOM 682 C CA . TYR A 1 86 ? 18.081 5.516 -30.003 1.00 96.38 86 TYR A CA 1
ATOM 683 C C . TYR A 1 86 ? 18.761 5.745 -28.647 1.00 96.38 86 TYR A C 1
ATOM 685 O O . TYR A 1 86 ? 18.124 5.560 -27.611 1.00 96.38 86 TYR A O 1
ATOM 693 N N . ILE A 1 87 ? 20.023 6.187 -28.640 1.00 97.25 87 ILE A N 1
ATOM 694 C CA . ILE A 1 87 ? 20.742 6.565 -27.414 1.00 97.25 87 ILE A CA 1
ATOM 695 C C . ILE A 1 87 ? 19.995 7.689 -26.692 1.00 97.25 87 ILE A C 1
ATOM 697 O O . ILE A 1 87 ? 19.707 7.545 -25.508 1.00 97.25 87 ILE A O 1
ATOM 701 N N . GLN A 1 88 ? 19.579 8.735 -27.410 1.00 96.94 88 GLN A N 1
ATOM 702 C CA . GLN A 1 88 ? 18.819 9.840 -26.824 1.00 96.94 88 GLN A CA 1
ATOM 703 C C . GLN A 1 88 ? 17.510 9.359 -26.172 1.00 96.94 88 GLN A C 1
ATOM 705 O O . GLN A 1 88 ? 17.198 9.723 -25.041 1.00 96.94 88 GLN A O 1
ATOM 710 N N . GLN A 1 89 ? 16.765 8.469 -26.836 1.00 96.56 89 GLN A N 1
ATOM 711 C CA . GLN A 1 89 ? 15.549 7.885 -26.254 1.00 96.56 89 GLN A CA 1
ATOM 712 C C . GLN A 1 89 ? 15.828 7.047 -24.999 1.00 96.56 89 GLN A C 1
ATOM 714 O O . GLN A 1 89 ? 14.987 6.973 -24.099 1.00 96.56 89 GLN A O 1
ATOM 719 N N . LEU A 1 90 ? 16.972 6.361 -24.941 1.00 96.69 90 LEU A N 1
ATOM 720 C CA . LEU A 1 90 ? 17.374 5.613 -23.753 1.00 96.69 90 LEU A CA 1
ATOM 721 C C . LEU A 1 90 ? 17.758 6.544 -22.602 1.00 96.69 90 LEU A C 1
ATOM 723 O O . LEU A 1 90 ? 17.372 6.263 -21.470 1.00 96.69 90 LEU A O 1
ATOM 727 N N . GLU A 1 91 ? 18.459 7.641 -22.883 1.00 97.38 91 GLU A N 1
ATOM 728 C CA . GLU A 1 91 ? 18.808 8.665 -21.893 1.00 97.38 91 GLU A CA 1
ATOM 729 C C . GLU A 1 91 ? 17.551 9.312 -21.295 1.00 97.38 91 GLU A C 1
ATOM 731 O O . GLU A 1 91 ? 17.418 9.379 -20.074 1.00 97.38 91 GLU A O 1
ATOM 736 N N . GLU A 1 92 ? 16.570 9.673 -22.127 1.00 97.56 92 GLU A N 1
ATOM 737 C CA . GLU A 1 92 ? 15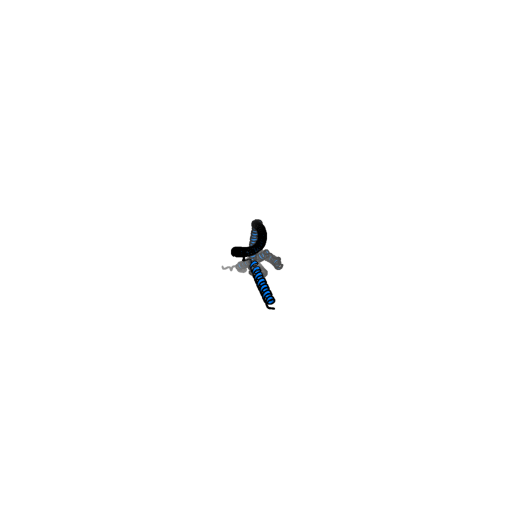.278 10.204 -21.667 1.00 97.56 92 GLU A CA 1
ATOM 738 C C . GLU A 1 92 ? 14.527 9.197 -20.778 1.00 97.56 92 GLU A C 1
ATOM 740 O O . GLU A 1 92 ? 14.011 9.540 -19.711 1.00 97.56 92 GLU A O 1
ATOM 745 N N . LYS A 1 93 ? 14.498 7.916 -21.175 1.00 95.00 93 LYS A N 1
ATOM 746 C CA . LYS A 1 93 ? 13.887 6.851 -20.361 1.00 95.00 93 LYS A CA 1
ATOM 747 C C . LYS A 1 93 ? 14.621 6.635 -19.041 1.00 95.00 93 LYS A C 1
ATOM 749 O O . LYS A 1 93 ? 13.968 6.331 -18.041 1.00 95.00 93 LYS A O 1
ATOM 754 N N . LEU A 1 94 ? 15.948 6.743 -19.033 1.00 96.25 94 LEU A N 1
ATOM 755 C CA . LEU A 1 94 ? 16.755 6.620 -17.823 1.00 96.25 94 LEU A CA 1
ATOM 756 C C . LEU A 1 94 ? 16.449 7.772 -16.863 1.00 96.25 94 LEU A C 1
ATOM 758 O O . LEU A 1 94 ? 16.130 7.514 -15.706 1.00 96.25 94 LEU A O 1
ATOM 762 N N . GLN A 1 95 ? 16.422 9.008 -17.364 1.00 96.44 95 GLN A N 1
ATOM 763 C CA . GLN A 1 95 ? 16.086 10.189 -16.571 1.00 96.44 95 GLN A CA 1
ATOM 764 C C . GLN A 1 95 ? 14.682 10.085 -15.957 1.00 96.44 95 GLN A C 1
ATOM 766 O O . GLN A 1 95 ? 14.493 10.371 -14.775 1.00 96.44 95 GLN A O 1
ATOM 771 N N . GLN A 1 96 ? 13.696 9.602 -16.721 1.00 96.44 96 GLN A N 1
ATOM 772 C CA . GLN A 1 96 ? 12.352 9.367 -16.189 1.00 96.44 96 GLN A CA 1
ATOM 773 C C . GLN A 1 96 ? 12.343 8.303 -15.081 1.00 96.44 96 GLN A C 1
ATOM 775 O O . GLN A 1 96 ? 11.608 8.435 -14.102 1.00 96.44 96 GLN A O 1
ATOM 780 N N . LYS A 1 97 ? 13.140 7.235 -15.218 1.00 96.06 97 LYS A N 1
ATOM 781 C CA . LYS A 1 97 ? 13.259 6.213 -14.168 1.00 96.06 97 LYS A CA 1
ATOM 782 C C . LYS A 1 97 ? 13.890 6.768 -12.896 1.00 96.06 97 LYS A C 1
ATOM 784 O O . LYS A 1 97 ? 13.379 6.473 -11.821 1.00 96.06 97 LYS A O 1
ATOM 789 N N . GLU A 1 98 ? 14.948 7.564 -13.015 1.00 97.38 98 GLU A N 1
ATOM 790 C CA . GLU A 1 98 ? 15.602 8.207 -11.868 1.00 97.38 98 GLU A CA 1
ATOM 791 C C . GLU A 1 98 ? 14.644 9.144 -11.121 1.00 97.38 98 GLU A C 1
ATOM 793 O O . GLU A 1 98 ? 14.625 9.171 -9.891 1.00 97.38 98 GLU A O 1
ATOM 798 N N . GLU A 1 99 ? 13.803 9.882 -11.850 1.00 97.19 99 GLU A N 1
ATOM 799 C CA . GLU A 1 99 ? 12.785 10.743 -11.244 1.00 97.19 99 GLU A CA 1
ATOM 800 C C . GLU A 1 99 ? 11.704 9.928 -10.519 1.00 97.19 99 GLU A C 1
ATOM 802 O O . GLU A 1 99 ? 11.364 10.219 -9.370 1.00 97.19 99 GLU A O 1
ATOM 807 N N . ASN A 1 100 ? 11.215 8.851 -11.139 1.00 96.25 100 ASN A N 1
ATOM 808 C CA . ASN A 1 100 ? 10.262 7.946 -10.495 1.00 96.25 100 ASN A CA 1
ATOM 809 C C . ASN A 1 100 ? 10.853 7.311 -9.223 1.00 96.25 100 ASN A C 1
ATOM 811 O O . ASN A 1 100 ? 10.155 7.169 -8.220 1.00 96.25 100 ASN A O 1
ATOM 815 N N . GLU A 1 101 ? 12.136 6.942 -9.240 1.00 97.19 101 GLU A N 1
ATOM 816 C CA . GLU A 1 101 ? 12.817 6.390 -8.069 1.00 97.19 101 GLU A CA 1
ATOM 817 C C . GLU A 1 101 ? 12.878 7.408 -6.919 1.00 97.19 101 GLU A C 1
ATOM 819 O O . GLU A 1 101 ? 12.556 7.064 -5.781 1.00 97.19 101 GLU A O 1
ATOM 824 N N . LYS A 1 102 ? 13.201 8.676 -7.204 1.00 96.31 102 LYS A N 1
ATOM 825 C CA . LYS A 1 102 ? 13.189 9.755 -6.197 1.00 96.31 102 LYS A CA 1
ATOM 826 C C . LYS A 1 102 ? 11.807 9.965 -5.579 1.00 96.31 102 LYS A C 1
ATOM 828 O O . LYS A 1 102 ? 11.692 10.159 -4.365 1.00 96.31 102 LYS A O 1
ATOM 833 N N . GLN A 1 103 ? 10.755 9.914 -6.395 1.00 95.62 103 GLN A N 1
ATOM 834 C CA . GLN A 1 103 ? 9.377 10.020 -5.912 1.00 95.62 103 GLN A CA 1
ATOM 835 C C . GLN A 1 103 ? 9.023 8.856 -4.982 1.00 95.62 103 GLN A C 1
ATOM 837 O O . GLN A 1 103 ? 8.529 9.090 -3.877 1.00 95.62 103 GLN A O 1
ATOM 842 N N . LEU A 1 104 ? 9.364 7.622 -5.367 1.00 97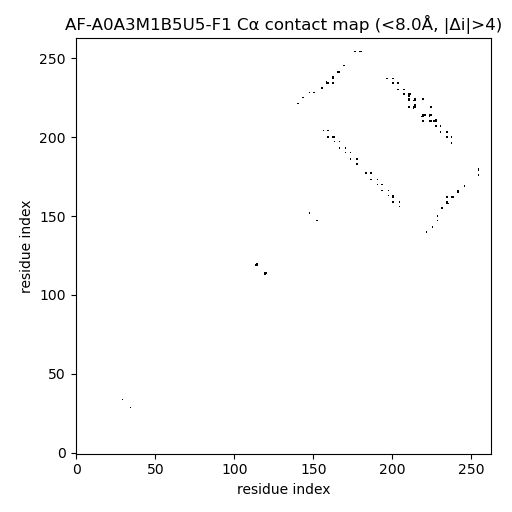.12 104 LEU A N 1
ATOM 843 C CA . LEU A 1 104 ? 9.151 6.440 -4.528 1.00 97.12 104 LEU A CA 1
ATOM 844 C C . LEU A 1 104 ? 9.925 6.519 -3.207 1.00 97.12 104 LEU A C 1
ATOM 846 O O . LEU A 1 104 ? 9.371 6.220 -2.152 1.00 97.12 104 LEU A O 1
ATOM 850 N N . GLN A 1 105 ? 11.184 6.963 -3.229 1.00 96.62 105 GLN A N 1
ATOM 851 C CA . GLN A 1 105 ? 11.972 7.156 -2.006 1.00 96.62 105 GLN A CA 1
ATOM 852 C C . GLN A 1 105 ? 11.323 8.185 -1.067 1.00 96.62 105 GLN A C 1
ATOM 854 O O . GLN A 1 105 ? 11.280 7.977 0.147 1.00 96.62 105 GLN A O 1
ATOM 859 N N . THR A 1 106 ? 10.763 9.259 -1.627 1.00 96.62 106 THR A N 1
ATOM 860 C CA . THR A 1 106 ? 10.040 10.287 -0.864 1.00 96.62 106 THR A CA 1
ATOM 861 C C . THR A 1 106 ? 8.771 9.720 -0.224 1.00 96.62 106 THR A C 1
ATOM 863 O O . THR A 1 106 ? 8.477 10.005 0.935 1.00 96.62 106 THR A O 1
ATOM 866 N N . GLU A 1 107 ? 8.015 8.896 -0.949 1.00 96.19 107 GLU A N 1
ATOM 867 C CA . GLU A 1 107 ? 6.804 8.256 -0.432 1.00 96.19 107 GLU A CA 1
ATOM 868 C C . GLU A 1 107 ? 7.118 7.239 0.674 1.00 96.19 107 GLU A C 1
ATOM 870 O O . GLU A 1 107 ? 6.494 7.267 1.735 1.00 96.19 107 GLU A O 1
ATOM 875 N N . ILE A 1 108 ? 8.154 6.416 0.484 1.00 95.31 108 ILE A N 1
ATOM 876 C CA . ILE A 1 108 ? 8.658 5.500 1.516 1.00 95.31 108 ILE A CA 1
ATOM 877 C C . ILE A 1 108 ? 9.037 6.269 2.785 1.00 95.31 108 ILE A C 1
ATOM 879 O O . ILE A 1 108 ? 8.740 5.811 3.889 1.00 95.31 108 ILE A O 1
ATOM 883 N N . GLN A 1 109 ? 9.678 7.432 2.649 1.00 93.44 109 GLN A N 1
ATOM 884 C CA . GLN A 1 109 ? 10.066 8.245 3.797 1.00 93.44 109 GLN A CA 1
ATOM 885 C C . GLN A 1 109 ? 8.845 8.776 4.562 1.00 93.44 109 GLN A C 1
ATOM 887 O O . GLN A 1 109 ? 8.790 8.634 5.782 1.00 93.44 109 GLN A O 1
ATOM 892 N N . LYS A 1 110 ? 7.824 9.280 3.859 1.00 91.56 110 LYS A N 1
ATOM 893 C CA . LYS A 1 110 ? 6.558 9.700 4.488 1.00 91.56 110 LYS A CA 1
ATOM 894 C C . LYS A 1 110 ? 5.869 8.550 5.219 1.00 91.56 110 LYS A C 1
ATOM 896 O O . LYS A 1 110 ? 5.374 8.729 6.326 1.00 91.56 110 LYS A O 1
ATOM 901 N N . LEU A 1 111 ? 5.844 7.358 4.620 1.00 87.94 111 LEU A N 1
ATOM 902 C CA . LEU A 1 111 ? 5.261 6.175 5.255 1.00 87.94 111 LEU A CA 1
ATOM 903 C C . LEU A 1 111 ? 6.022 5.769 6.521 1.00 87.94 111 LEU A C 1
ATOM 905 O O . LEU A 1 111 ? 5.396 5.394 7.509 1.00 87.94 111 LEU A O 1
ATOM 909 N N . LYS A 1 112 ? 7.356 5.874 6.522 1.00 86.44 112 LYS A N 1
ATOM 910 C CA . LYS A 1 112 ? 8.161 5.648 7.731 1.00 86.44 112 LYS A CA 1
ATOM 911 C C . LYS A 1 112 ? 7.839 6.658 8.823 1.00 86.44 112 LYS A C 1
ATOM 913 O O . LYS A 1 112 ? 7.687 6.252 9.966 1.00 86.44 112 LYS A O 1
ATOM 918 N N . GLU A 1 113 ? 7.710 7.935 8.479 1.00 87.88 113 GLU A N 1
ATOM 919 C CA . GLU A 1 113 ? 7.351 8.991 9.433 1.00 87.88 113 GLU A CA 1
ATOM 920 C C . GLU A 1 113 ? 5.959 8.767 10.032 1.00 87.88 113 GLU A C 1
ATOM 922 O O . GLU A 1 113 ? 5.786 8.901 11.240 1.00 87.88 113 GLU A O 1
ATOM 927 N N . LEU A 1 114 ? 4.986 8.342 9.221 1.00 83.81 114 LEU A N 1
ATOM 928 C CA . LEU A 1 114 ? 3.661 7.953 9.708 1.00 83.81 114 LEU A CA 1
ATOM 929 C C . LEU A 1 114 ? 3.726 6.728 10.628 1.00 83.81 114 LEU A C 1
ATOM 931 O O . LEU A 1 114 ? 3.100 6.724 11.678 1.00 83.81 114 LEU A O 1
ATOM 935 N N . LEU A 1 115 ? 4.498 5.698 10.279 1.00 75.56 115 LEU A N 1
ATOM 936 C CA . LEU A 1 115 ? 4.662 4.516 11.137 1.00 75.56 115 LEU A CA 1
ATOM 937 C C . LEU A 1 115 ? 5.397 4.822 12.447 1.00 75.56 115 LEU A C 1
ATOM 939 O O . LEU A 1 115 ? 5.156 4.159 13.452 1.00 75.56 115 LEU A O 1
ATOM 943 N N . GLN A 1 116 ? 6.308 5.792 12.428 1.00 74.06 116 GLN A N 1
ATOM 944 C CA . GLN A 1 116 ? 7.069 6.220 13.598 1.00 74.06 116 GLN A CA 1
ATOM 945 C C . GLN A 1 116 ? 6.326 7.237 14.461 1.00 74.06 116 GLN A C 1
ATOM 947 O O . GLN A 1 116 ? 6.801 7.529 15.559 1.00 74.06 116 GLN A O 1
ATOM 952 N N . SER A 1 117 ? 5.191 7.785 14.012 1.00 77.31 117 SER A N 1
ATOM 953 C CA . SER A 1 117 ? 4.436 8.696 14.860 1.00 77.31 117 SER A CA 1
ATOM 954 C C . SER A 1 117 ? 3.844 7.902 16.033 1.00 77.31 117 SER A C 1
ATOM 956 O O . SER A 1 117 ? 2.974 7.040 15.891 1.00 77.31 117 SER A O 1
ATOM 958 N N . GLU A 1 118 ? 4.369 8.178 17.228 1.00 63.88 118 GLU A N 1
ATOM 959 C CA . GLU A 1 118 ? 3.965 7.546 18.490 1.00 63.88 118 GLU A CA 1
ATOM 960 C C . GLU A 1 118 ? 2.452 7.660 18.734 1.00 63.88 118 GLU A C 1
ATOM 962 O O . GLU A 1 118 ? 1.860 6.812 19.395 1.00 63.88 118 GLU A O 1
ATOM 967 N N . GLU A 1 119 ? 1.803 8.665 18.142 1.00 70.19 119 GLU A N 1
ATOM 968 C CA . GLU A 1 119 ? 0.357 8.872 18.193 1.00 70.19 119 GLU A CA 1
ATOM 969 C C . GLU A 1 119 ? -0.434 7.701 17.586 1.00 70.19 119 GLU A C 1
ATOM 971 O O . GLU A 1 119 ? -1.463 7.303 18.136 1.00 70.19 119 GLU A O 1
ATOM 976 N N . HIS A 1 120 ? 0.046 7.095 16.494 1.00 73.94 120 HIS A N 1
ATOM 977 C CA . HIS A 1 120 ? -0.621 5.936 15.898 1.00 73.94 120 HIS A CA 1
ATOM 978 C C . HIS A 1 120 ? -0.414 4.665 16.722 1.00 73.94 120 HIS A C 1
ATOM 980 O O . HIS A 1 120 ? -1.367 3.906 16.9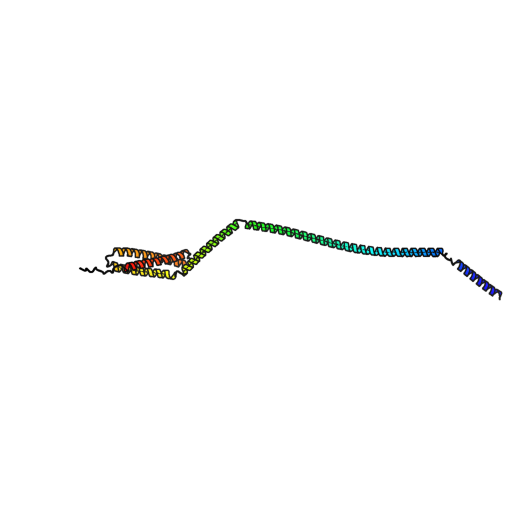02 1.00 73.94 120 HIS A O 1
ATOM 986 N N . LEU A 1 121 ? 0.783 4.461 17.278 1.00 76.69 121 LEU A N 1
ATOM 987 C CA . LEU A 1 121 ? 1.061 3.337 18.178 1.00 76.69 121 LEU A CA 1
ATOM 988 C C . LEU A 1 121 ? 0.232 3.437 19.464 1.00 76.69 121 LEU A C 1
ATOM 990 O O . LEU A 1 121 ? -0.486 2.499 19.800 1.00 76.69 121 LEU A O 1
ATOM 994 N N . ALA A 1 122 ? 0.216 4.605 20.111 1.00 77.81 122 ALA A N 1
ATOM 995 C CA . ALA A 1 122 ? -0.610 4.856 21.290 1.00 77.81 122 ALA A CA 1
ATOM 996 C C . ALA A 1 122 ? -2.108 4.691 20.985 1.00 77.81 122 ALA A C 1
ATOM 998 O O . ALA A 1 122 ? -2.877 4.191 21.812 1.00 77.81 122 ALA A O 1
ATOM 999 N N . ARG A 1 123 ? -2.549 5.078 19.778 1.00 82.38 123 ARG A N 1
ATOM 1000 C CA . ARG A 1 123 ? -3.934 4.860 19.356 1.00 82.38 123 ARG A CA 1
ATOM 1001 C C . ARG A 1 123 ? -4.256 3.375 19.221 1.00 82.38 123 ARG A C 1
ATOM 1003 O O . ARG A 1 123 ? -5.320 2.976 19.692 1.00 82.38 123 ARG A O 1
ATOM 1010 N N . ILE A 1 124 ? -3.370 2.581 18.623 1.00 82.75 124 ILE A N 1
ATOM 1011 C CA . ILE A 1 124 ? -3.529 1.125 18.508 1.00 82.75 124 ILE A CA 1
ATOM 1012 C C . ILE A 1 124 ? -3.611 0.495 19.902 1.00 82.75 124 ILE A C 1
ATOM 1014 O O . ILE A 1 124 ? -4.611 -0.158 20.195 1.00 82.75 124 ILE A O 1
ATOM 1018 N N . GLU A 1 125 ? -2.663 0.789 20.793 1.00 82.69 125 GLU A N 1
ATOM 1019 C CA . GLU A 1 125 ? -2.663 0.261 22.167 1.00 82.69 125 GLU A CA 1
ATOM 1020 C C . GLU A 1 125 ? -3.958 0.620 22.919 1.00 82.69 125 GLU A C 1
ATOM 1022 O O . GLU A 1 125 ? -4.578 -0.224 23.569 1.00 82.69 125 GLU A O 1
ATOM 1027 N N . SER A 1 126 ? -4.441 1.862 22.782 1.00 87.25 126 SER A N 1
ATOM 1028 C CA . SER A 1 126 ? -5.695 2.291 23.419 1.00 87.25 126 SER A CA 1
ATOM 1029 C C . SER A 1 126 ? -6.921 1.520 22.914 1.00 87.25 126 SER A C 1
ATOM 1031 O O . SER A 1 126 ? -7.854 1.247 23.676 1.00 87.25 126 SER A O 1
ATOM 1033 N N . LEU A 1 127 ? -6.932 1.163 21.626 1.00 89.44 127 LEU A N 1
ATOM 1034 C CA . LEU A 1 127 ? -8.014 0.399 21.013 1.00 89.44 127 LEU A CA 1
ATOM 1035 C C . LEU A 1 127 ? -7.965 -1.065 21.451 1.00 89.44 127 LEU A C 1
ATOM 1037 O O . LEU A 1 127 ? -9.017 -1.634 21.739 1.00 89.44 127 LEU A O 1
ATOM 1041 N N . GLU A 1 128 ? -6.773 -1.646 21.569 1.00 91.88 128 GLU A N 1
ATOM 1042 C CA . GLU A 1 128 ? -6.579 -3.006 22.078 1.00 91.88 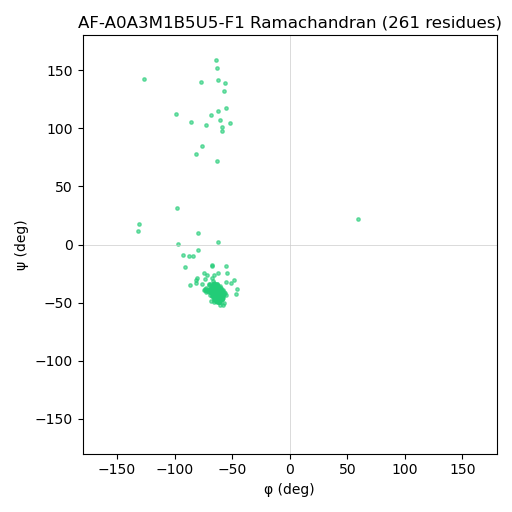128 GLU A CA 1
ATOM 1043 C C . GLU A 1 128 ? -7.048 -3.137 23.531 1.00 91.88 128 GLU A C 1
ATOM 1045 O O . GLU A 1 128 ? -7.810 -4.052 23.849 1.00 91.88 128 GLU A O 1
ATOM 1050 N N . ILE A 1 129 ? -6.697 -2.175 24.395 1.00 93.06 129 ILE A N 1
ATOM 1051 C CA . ILE A 1 129 ? -7.176 -2.129 25.787 1.00 93.06 129 ILE A CA 1
ATOM 1052 C C . ILE A 1 129 ? -8.708 -2.073 25.829 1.00 93.06 129 ILE A C 1
ATOM 1054 O O . ILE A 1 129 ? -9.350 -2.798 26.594 1.00 93.06 129 ILE A O 1
ATOM 1058 N N . ARG A 1 130 ? -9.322 -1.230 24.991 1.00 89.69 130 ARG A N 1
ATOM 1059 C CA . ARG A 1 130 ? -10.782 -1.087 24.956 1.00 89.69 130 ARG A CA 1
ATOM 1060 C C . ARG A 1 130 ? -11.481 -2.340 24.433 1.00 89.69 130 ARG A C 1
ATOM 1062 O O . ARG A 1 130 ? -12.542 -2.695 24.944 1.00 89.69 130 ARG A O 1
ATOM 1069 N N . LEU A 1 131 ? -10.897 -3.015 23.447 1.00 90.62 131 LEU A N 1
ATOM 1070 C CA . LEU A 1 131 ? -11.410 -4.275 22.918 1.00 90.62 131 LEU A CA 1
ATOM 1071 C C . LEU A 1 131 ? -11.328 -5.396 23.963 1.00 90.62 131 LEU A C 1
ATOM 1073 O O . LEU A 1 131 ? -12.307 -6.115 24.145 1.00 90.62 131 LEU A O 1
ATOM 1077 N N . ALA A 1 132 ? -10.217 -5.491 24.698 1.00 89.50 132 ALA A N 1
ATOM 1078 C CA . ALA A 1 132 ? -10.066 -6.449 25.792 1.00 89.50 132 ALA A CA 1
ATOM 1079 C C . ALA A 1 132 ? -11.107 -6.219 26.904 1.00 89.50 132 ALA A C 1
ATOM 1081 O O . ALA A 1 132 ? -11.729 -7.172 27.373 1.00 89.50 132 ALA A O 1
ATOM 1082 N N . SER A 1 133 ? -11.361 -4.956 27.272 1.00 85.94 133 SER A N 1
ATOM 1083 C CA . SER A 1 133 ? -12.426 -4.605 28.224 1.00 85.94 133 SER A CA 1
ATOM 1084 C C . SER A 1 133 ? -13.801 -5.053 27.727 1.00 85.94 133 SER A C 1
ATOM 1086 O O . SER A 1 133 ? -14.540 -5.693 28.466 1.00 85.94 133 SER A O 1
ATOM 1088 N N . LEU A 1 134 ? -14.132 -4.771 26.463 1.00 87.19 134 LEU A N 1
ATOM 1089 C CA . LEU A 1 134 ? -15.416 -5.159 25.870 1.00 87.19 134 LEU A CA 1
ATOM 1090 C C . LEU A 1 134 ? -15.607 -6.678 25.814 1.00 87.19 134 LEU A C 1
ATOM 1092 O O . LEU A 1 134 ? -16.714 -7.166 26.024 1.00 87.19 134 LEU A O 1
ATOM 1096 N N . GLN A 1 135 ? -14.544 -7.430 25.529 1.00 86.88 135 GLN A N 1
ATOM 1097 C CA . GLN A 1 135 ? -14.589 -8.893 25.529 1.00 86.88 135 GLN A CA 1
ATOM 1098 C C . GLN A 1 135 ? -14.863 -9.454 26.926 1.00 86.88 135 GLN A C 1
ATOM 1100 O O . GLN A 1 135 ? -15.642 -10.397 27.068 1.00 86.88 135 GLN A O 1
ATOM 1105 N N . GLU A 1 136 ? -14.255 -8.866 27.955 1.00 84.44 136 GLU A N 1
ATOM 1106 C CA . GLU A 1 136 ? -14.493 -9.253 29.344 1.00 84.44 136 GLU A CA 1
ATOM 1107 C C . GLU A 1 136 ? -15.918 -8.892 29.794 1.00 84.44 136 GLU A C 1
ATOM 1109 O O . GLU A 1 136 ? -16.596 -9.718 30.406 1.00 84.44 136 GLU A O 1
ATOM 1114 N N . ASP A 1 137 ? -16.421 -7.714 29.418 1.00 74.12 137 ASP A N 1
ATOM 1115 C CA . ASP A 1 137 ? -17.805 -7.313 29.688 1.00 74.12 137 ASP A CA 1
ATOM 1116 C C . ASP A 1 137 ? -18.810 -8.247 28.996 1.00 74.12 137 ASP A C 1
ATOM 1118 O O . ASP A 1 137 ? -19.770 -8.703 29.619 1.00 74.12 137 ASP A O 1
ATOM 1122 N N . TYR A 1 138 ? -18.562 -8.607 27.732 1.00 78.50 138 TYR A N 1
ATOM 1123 C CA . TYR A 1 138 ? -19.382 -9.577 27.002 1.00 78.50 138 TYR A CA 1
ATOM 1124 C C . TYR A 1 138 ? -19.371 -10.955 27.673 1.00 78.50 138 TYR A C 1
ATOM 1126 O O . TYR A 1 138 ? -20.417 -11.587 27.812 1.00 78.50 138 TYR A O 1
ATOM 1134 N N . LYS A 1 139 ? -18.205 -11.421 28.132 1.00 77.31 139 LYS A N 1
ATOM 1135 C CA . LYS A 1 139 ? -18.081 -12.697 28.844 1.00 77.31 139 LYS A CA 1
ATOM 1136 C C . LYS A 1 139 ? -18.889 -12.696 30.141 1.00 77.31 139 LYS A C 1
ATOM 1138 O O . LYS A 1 139 ? -19.606 -13.660 30.404 1.00 77.31 139 LYS A O 1
ATOM 1143 N N . ARG A 1 140 ? -18.812 -11.617 30.925 1.00 72.19 140 ARG A N 1
ATOM 1144 C CA . ARG A 1 140 ? -19.609 -11.447 32.152 1.00 72.19 140 ARG A CA 1
ATOM 1145 C C . ARG A 1 140 ? -21.102 -11.430 31.855 1.00 72.19 140 ARG A C 1
ATOM 1147 O O . ARG A 1 140 ? -21.872 -12.059 32.573 1.00 72.19 140 ARG A O 1
ATOM 1154 N N . LEU A 1 141 ? -21.503 -10.753 30.782 1.00 71.38 141 LEU A N 1
ATOM 1155 C CA . LEU A 1 141 ? -22.892 -10.717 30.342 1.00 71.38 141 LEU A CA 1
ATOM 1156 C C . LEU A 1 141 ? -23.392 -12.105 29.928 1.00 71.38 141 LEU A C 1
ATOM 1158 O O . LEU A 1 141 ? -24.448 -12.524 30.387 1.00 71.38 141 LEU A O 1
ATOM 1162 N N . SER A 1 142 ? -22.622 -12.835 29.121 1.00 68.94 142 SER A N 1
ATOM 1163 C CA . SER A 1 142 ? -22.951 -14.207 28.716 1.00 68.94 142 SER A CA 1
ATOM 1164 C C . SER A 1 142 ? -23.112 -15.119 29.928 1.00 68.94 142 SER A C 1
ATOM 1166 O O . SER A 1 142 ? -24.106 -15.823 30.027 1.00 68.94 142 SER A O 1
ATOM 1168 N N . GLN A 1 143 ? -22.187 -15.049 30.890 1.00 70.19 143 GLN A N 1
ATOM 1169 C CA . GLN A 1 143 ? -22.294 -15.809 32.136 1.00 70.19 143 GLN A CA 1
ATOM 1170 C C . GLN A 1 143 ? -23.557 -15.432 32.916 1.00 70.19 143 GLN A C 1
ATOM 1172 O O . GLN A 1 143 ? -24.237 -16.311 33.432 1.00 70.19 143 GLN A O 1
ATOM 1177 N N . SER A 1 144 ? -23.902 -14.141 32.979 1.00 58.56 144 SER A N 1
ATOM 1178 C CA . SER A 1 144 ? -25.144 -13.688 33.610 1.00 58.56 144 SER A CA 1
ATOM 1179 C C . SER A 1 144 ? -26.382 -14.259 32.921 1.00 58.56 144 SER A C 1
ATOM 1181 O O . SER A 1 144 ? -27.325 -14.614 33.616 1.00 58.56 144 SER A O 1
ATOM 1183 N N . TYR A 1 145 ? -26.393 -14.363 31.590 1.00 60.72 145 TYR A N 1
ATOM 1184 C CA . TYR A 1 145 ? -27.492 -14.992 30.853 1.00 60.72 145 TYR A CA 1
ATOM 1185 C C . TYR A 1 145 ? -2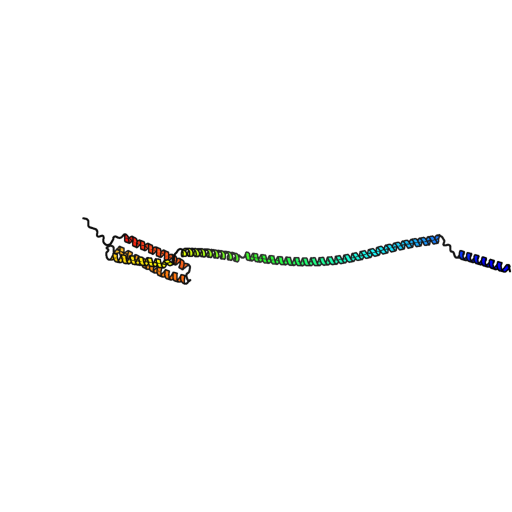7.561 -16.504 31.084 1.00 60.72 145 TYR A C 1
ATOM 1187 O O . TYR A 1 145 ? -28.651 -17.021 31.297 1.00 60.72 145 TYR A O 1
ATOM 1195 N N . ASP A 1 146 ? -26.424 -17.197 31.152 1.00 60.25 146 ASP A N 1
ATOM 1196 C CA . ASP A 1 146 ? -26.396 -18.625 31.492 1.00 60.25 146 ASP A CA 1
ATOM 1197 C C . ASP A 1 146 ? -26.964 -18.873 32.907 1.00 60.25 146 ASP A C 1
ATOM 1199 O O . ASP A 1 146 ? -27.707 -19.830 33.129 1.00 60.25 146 ASP A O 1
ATOM 1203 N N . TYR A 1 147 ? -26.686 -17.978 33.867 1.00 53.94 147 TYR A N 1
ATOM 1204 C CA . TYR A 1 147 ? -27.329 -18.007 35.188 1.00 53.94 147 TYR A CA 1
ATOM 1205 C C . TYR A 1 147 ? -28.832 -17.698 35.120 1.00 53.94 147 TYR A C 1
ATOM 1207 O O . TYR A 1 147 ? -29.595 -18.266 35.897 1.00 53.94 147 TYR A O 1
ATOM 1215 N N . MET A 1 148 ? -29.272 -16.837 34.201 1.00 54.41 148 MET A N 1
ATOM 1216 C CA . MET A 1 148 ? -30.691 -16.512 34.002 1.00 54.41 148 MET A CA 1
ATOM 1217 C C . MET A 1 148 ? -31.481 -17.668 33.389 1.00 54.41 148 MET A C 1
ATOM 1219 O O . MET A 1 148 ? -32.630 -17.856 33.760 1.00 54.41 148 MET A O 1
ATOM 1223 N N . ASP A 1 149 ? -30.880 -18.465 32.505 1.00 54.03 149 ASP A N 1
ATOM 1224 C CA . ASP A 1 149 ? -31.518 -19.683 31.986 1.00 54.03 149 ASP A CA 1
ATOM 1225 C C . ASP A 1 149 ? -31.584 -20.795 33.052 1.00 54.03 149 ASP A C 1
ATOM 1227 O O . ASP A 1 149 ? -32.471 -21.648 33.010 1.00 54.03 149 ASP A O 1
ATOM 1231 N N . MET A 1 150 ? -30.674 -20.787 34.037 1.00 51.16 150 MET A N 1
ATOM 1232 C CA . MET A 1 150 ? -30.690 -21.719 35.175 1.00 51.16 150 MET A CA 1
ATOM 1233 C C . MET A 1 150 ? -31.645 -21.308 36.300 1.00 51.16 150 MET A C 1
ATOM 1235 O O . MET A 1 150 ? -32.202 -22.167 36.986 1.00 51.16 150 MET A O 1
ATOM 1239 N N . ILE A 1 151 ? -31.816 -20.008 36.528 1.00 53.12 151 ILE A N 1
ATOM 1240 C CA . ILE A 1 151 ? -32.784 -19.487 37.486 1.00 53.12 151 ILE A CA 1
ATOM 1241 C C . ILE A 1 151 ? -34.101 -19.397 36.735 1.00 53.12 151 ILE A C 1
ATOM 1243 O O . ILE A 1 151 ? -34.290 -18.496 35.932 1.00 53.12 151 ILE A O 1
ATOM 1247 N N . GLU A 1 152 ? 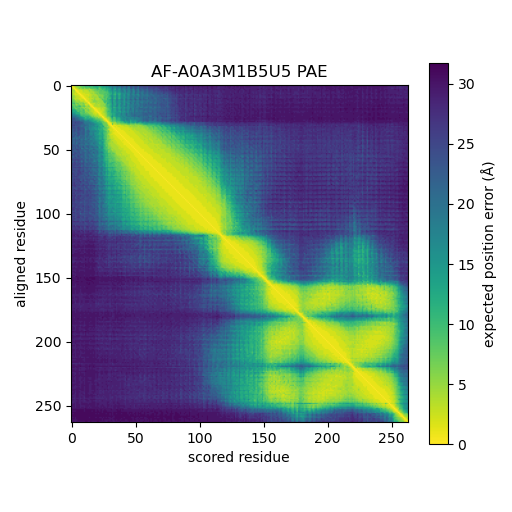-35.034 -20.309 36.998 1.00 59.12 152 GLU A N 1
ATOM 1248 C CA . GLU A 1 152 ? -36.402 -20.222 36.485 1.00 59.12 152 GLU A CA 1
ATOM 1249 C C . GLU A 1 152 ? -37.102 -18.965 37.062 1.00 59.12 152 GLU A C 1
ATOM 1251 O O . GLU A 1 152 ? -38.002 -19.059 37.893 1.00 59.12 152 GLU A O 1
ATOM 1256 N N . LEU A 1 153 ? -36.718 -17.760 36.618 1.00 55.69 153 LEU A N 1
ATOM 1257 C CA . LEU A 1 153 ? -37.297 -16.461 36.973 1.00 55.69 153 LEU A CA 1
ATOM 1258 C C . LEU A 1 153 ? -38.826 -16.406 36.875 1.00 55.69 153 LEU A C 1
ATOM 1260 O O . LEU A 1 153 ? -39.423 -15.721 37.711 1.00 55.69 153 LEU A O 1
ATOM 1264 N N . PRO A 1 154 ? -39.502 -17.161 35.978 1.00 57.69 154 PRO A N 1
ATOM 1265 C CA . PRO A 1 154 ? -40.958 -17.286 36.019 1.00 57.69 154 PRO A CA 1
ATOM 1266 C C . PRO A 1 154 ? -41.519 -17.784 37.366 1.00 57.69 154 PRO A C 1
ATOM 1268 O O . PRO A 1 154 ? -42.702 -17.592 37.650 1.00 57.69 154 PRO A O 1
ATOM 1271 N N . GLN A 1 155 ? -40.699 -18.407 38.219 1.00 66.19 155 GLN A N 1
ATOM 1272 C CA . GLN A 1 155 ? -41.096 -18.929 39.527 1.00 66.19 155 GLN A CA 1
ATOM 1273 C C . GLN A 1 155 ? -40.880 -17.951 40.684 1.00 66.19 155 GLN A C 1
ATOM 1275 O O . GLN A 1 155 ? -41.375 -18.202 41.780 1.00 66.19 155 GLN A O 1
ATOM 1280 N N . LEU A 1 156 ? -40.208 -16.814 40.487 1.00 69.44 156 LEU A N 1
ATOM 1281 C CA . LEU A 1 156 ? -39.956 -15.844 41.564 1.00 69.44 156 LEU A CA 1
ATOM 1282 C C . LEU A 1 156 ? -41.262 -15.326 42.213 1.00 69.44 156 LEU A C 1
ATOM 1284 O O . LEU A 1 156 ? -41.364 -15.344 43.445 1.00 69.44 156 LEU A O 1
ATOM 1288 N N . PRO A 1 157 ? -42.318 -14.988 41.438 1.00 74.19 157 PRO A N 1
ATOM 1289 C CA . PRO A 1 157 ? -43.637 -14.688 41.998 1.00 74.19 157 PRO A CA 1
ATOM 1290 C C . PRO A 1 157 ? -44.278 -15.890 42.711 1.00 74.19 157 PRO A C 1
ATOM 1292 O O . PRO A 1 157 ? -44.979 -15.725 43.711 1.00 74.19 157 PRO A O 1
ATOM 1295 N N . GLN A 1 158 ? -44.038 -17.113 42.226 1.00 80.75 158 GLN A N 1
ATOM 1296 C CA . GLN A 1 158 ? -44.567 -18.339 42.833 1.00 80.75 158 GLN A CA 1
ATOM 1297 C C . GLN A 1 158 ? -43.928 -18.597 44.205 1.00 80.75 158 GLN A C 1
ATOM 1299 O O . GLN A 1 158 ? -44.650 -18.853 45.170 1.00 80.75 158 GLN A O 1
ATOM 1304 N N . LEU A 1 159 ? -42.607 -18.428 44.317 1.00 77.75 159 LEU A N 1
ATOM 1305 C CA . LEU A 1 159 ? -41.858 -18.541 45.567 1.00 77.75 159 LEU A CA 1
ATOM 1306 C C . LEU A 1 159 ? -42.322 -17.500 46.591 1.00 77.75 159 LEU A C 1
ATOM 1308 O O . LEU A 1 159 ? -42.620 -17.846 47.733 1.00 77.75 159 LEU A O 1
ATOM 1312 N N . SER A 1 160 ? -42.474 -16.232 46.192 1.00 81.06 160 SER A N 1
ATOM 1313 C CA . SER A 1 160 ? -42.997 -15.203 47.101 1.00 81.06 160 SER A CA 1
ATOM 1314 C C . SER A 1 160 ? -44.409 -15.533 47.603 1.00 81.06 160 SER A C 1
ATOM 1316 O O . SER A 1 160 ? -44.700 -15.357 48.787 1.00 81.06 160 SER A O 1
ATOM 1318 N N . ASN A 1 161 ? -45.277 -16.066 46.737 1.00 84.38 161 ASN A N 1
ATOM 1319 C CA . ASN A 1 161 ? -46.618 -16.513 47.124 1.00 84.38 161 ASN A CA 1
ATOM 1320 C C . ASN A 1 161 ? -46.587 -17.714 48.083 1.00 84.38 161 ASN A C 1
ATOM 1322 O O . ASN A 1 161 ? -47.404 -17.791 49.003 1.00 84.38 161 ASN A O 1
ATOM 1326 N N . GLN A 1 162 ? -45.653 -18.647 47.894 1.00 85.00 162 GLN A N 1
ATOM 1327 C CA . GLN A 1 162 ? -45.439 -19.774 48.801 1.00 85.00 162 GLN A CA 1
ATOM 1328 C C . GLN A 1 162 ? -45.001 -19.294 50.188 1.00 85.00 162 GLN A C 1
ATOM 1330 O O . GLN A 1 162 ? -45.630 -19.664 51.181 1.00 85.00 162 GLN A O 1
ATOM 1335 N N . ILE A 1 163 ? -44.001 -18.411 50.263 1.00 82.00 163 ILE A N 1
ATOM 1336 C CA . ILE A 1 163 ? -43.517 -17.852 51.535 1.00 82.00 163 ILE A CA 1
ATOM 1337 C C . ILE A 1 163 ? -44.637 -17.091 52.251 1.00 82.00 163 ILE A C 1
ATOM 1339 O O . ILE A 1 163 ? -44.824 -17.275 53.454 1.00 82.00 163 ILE A O 1
ATOM 1343 N N . GLN A 1 164 ? -45.441 -16.306 51.523 1.00 87.44 164 GLN A N 1
ATOM 1344 C CA . GLN A 1 164 ? -46.580 -15.586 52.097 1.00 87.44 164 GLN A CA 1
ATOM 1345 C C . GLN A 1 164 ? -47.606 -16.543 52.726 1.00 87.44 164 GLN A C 1
ATOM 1347 O O . GLN A 1 164 ? -48.018 -16.337 53.868 1.00 87.44 164 GLN A O 1
ATOM 1352 N N . LYS A 1 165 ? -47.960 -17.636 52.036 1.00 87.88 165 LYS A N 1
ATOM 1353 C CA . LYS A 1 165 ? -48.855 -18.668 52.589 1.00 87.88 165 LYS A CA 1
ATOM 1354 C C . LYS A 1 165 ? -48.281 -19.297 53.857 1.00 87.88 165 LYS A C 1
ATOM 1356 O O . LYS A 1 165 ? -49.007 -19.491 54.829 1.00 87.88 165 LYS A O 1
ATOM 1361 N N . MET A 1 166 ? -46.987 -19.616 53.866 1.00 82.00 166 MET A N 1
ATOM 1362 C CA . MET A 1 166 ? -46.352 -20.199 55.045 1.00 82.00 166 MET A CA 1
ATOM 1363 C C . MET A 1 166 ? -46.289 -19.211 56.222 1.00 82.00 166 MET A C 1
ATOM 1365 O O . MET A 1 166 ? -46.532 -19.620 57.358 1.00 82.00 166 MET A O 1
ATOM 1369 N N . LEU A 1 167 ? -46.022 -17.923 55.975 1.00 85.31 167 LEU A N 1
ATOM 1370 C CA . LEU A 1 167 ? -46.100 -16.857 56.984 1.00 85.31 167 LEU A CA 1
ATOM 1371 C C . LEU A 1 167 ? -47.493 -16.782 57.611 1.00 85.31 167 LEU A C 1
ATOM 1373 O O . LEU A 1 167 ? -47.612 -16.788 58.836 1.00 85.31 167 LEU A O 1
ATOM 1377 N N . ASP A 1 168 ? -48.538 -16.743 56.784 1.00 86.06 168 ASP A N 1
ATOM 1378 C CA . ASP A 1 168 ? -49.916 -16.624 57.262 1.00 86.06 168 ASP A CA 1
ATOM 1379 C C . ASP A 1 168 ? -50.336 -17.861 58.069 1.00 86.06 168 ASP A C 1
ATOM 1381 O O . ASP A 1 168 ? -50.858 -17.721 59.176 1.00 86.06 168 ASP A O 1
ATOM 1385 N N . ASN A 1 169 ? -49.995 -19.065 57.595 1.00 85.25 169 ASN A N 1
ATOM 1386 C CA . ASN A 1 169 ? -50.229 -20.314 58.325 1.00 85.25 169 ASN A CA 1
ATOM 1387 C C . ASN A 1 169 ? -49.524 -20.323 59.690 1.00 85.25 169 ASN A C 1
ATOM 1389 O O . ASN A 1 169 ? -50.126 -20.677 60.706 1.00 85.25 169 ASN A O 1
ATOM 1393 N N . THR A 1 170 ? -48.255 -19.905 59.724 1.00 81.81 170 THR A N 1
ATOM 1394 C CA . THR A 1 170 ? -47.452 -19.877 60.957 1.00 81.81 170 THR A CA 1
ATOM 1395 C C . THR A 1 170 ? -48.018 -18.848 61.934 1.00 81.81 170 THR A C 1
ATOM 1397 O O . THR A 1 170 ? -48.175 -19.136 63.117 1.00 81.81 170 THR A O 1
ATOM 1400 N N . LYS A 1 171 ? -48.429 -17.672 61.448 1.00 83.81 171 LYS A N 1
ATOM 1401 C CA . LYS A 1 171 ? -49.075 -16.639 62.264 1.00 83.81 171 LYS A CA 1
ATOM 1402 C C . LYS A 1 171 ? -50.402 -17.115 62.862 1.00 83.81 171 LYS A C 1
ATOM 1404 O O . LYS A 1 171 ? -50.600 -16.963 64.067 1.00 83.81 171 LYS A O 1
ATOM 1409 N N . SER A 1 172 ? -51.295 -17.687 62.051 1.00 83.38 172 SER A N 1
ATOM 1410 C CA . SER A 1 172 ? -52.586 -18.211 62.522 1.00 83.38 172 SER A CA 1
ATOM 1411 C C . SER A 1 172 ? -52.403 -19.306 63.570 1.00 83.38 172 SER A C 1
ATOM 1413 O O . SER A 1 172 ? -53.094 -19.311 64.590 1.00 83.38 172 SER A O 1
ATOM 1415 N N . TYR A 1 173 ? -51.425 -20.189 63.366 1.00 78.12 173 TYR A N 1
ATOM 1416 C CA . TYR A 1 173 ? -51.075 -21.210 64.344 1.00 78.12 173 TYR A CA 1
ATOM 1417 C C . TYR A 1 173 ? -50.608 -20.593 65.671 1.00 78.12 173 TYR A C 1
ATOM 1419 O O . TYR A 1 173 ? -51.138 -20.937 66.727 1.00 78.12 173 TYR A O 1
ATOM 1427 N N . LEU A 1 174 ? -49.689 -19.625 65.647 1.00 76.62 174 LEU A N 1
ATOM 1428 C CA . LEU A 1 174 ? -49.202 -18.990 66.877 1.00 76.62 174 LEU A CA 1
ATOM 1429 C C . LEU A 1 174 ? -50.289 -18.241 67.633 1.00 76.62 174 LEU A C 1
ATOM 1431 O O . LEU A 1 174 ? -50.336 -18.333 68.855 1.00 76.62 174 LEU A O 1
ATOM 1435 N N . GLN A 1 175 ? -51.192 -17.564 66.924 1.00 78.44 175 GLN A N 1
ATOM 1436 C CA . GLN A 1 175 ? -52.350 -16.912 67.537 1.00 78.44 175 GLN A CA 1
ATOM 1437 C C . GLN A 1 175 ? -53.231 -17.915 68.296 1.00 78.44 175 GLN A C 1
ATOM 1439 O O . GLN A 1 175 ? -53.673 -17.621 69.409 1.00 78.44 175 GLN A O 1
ATOM 1444 N N . SER A 1 176 ? -53.425 -19.120 67.746 1.00 75.12 176 SER A N 1
ATOM 1445 C CA . SER A 1 176 ? -54.183 -20.187 68.413 1.00 75.12 176 SER A CA 1
ATOM 1446 C C . SER A 1 176 ? -53.490 -20.744 69.669 1.00 75.12 176 SER A C 1
ATOM 1448 O O . SER A 1 176 ? -54.167 -21.152 70.610 1.00 75.12 176 SER A O 1
ATOM 1450 N N . GLN A 1 177 ? -52.153 -20.709 69.720 1.00 69.62 177 GLN A N 1
ATOM 1451 C CA . GLN A 1 177 ? -51.355 -21.217 70.844 1.00 69.62 177 GLN A CA 1
ATOM 1452 C C . GLN A 1 177 ? -51.155 -20.178 71.957 1.00 69.62 177 GLN A C 1
ATOM 1454 O O . GLN A 1 177 ? -51.183 -20.518 73.140 1.00 69.62 177 GLN A O 1
ATOM 1459 N N . THR A 1 178 ? -51.023 -18.893 71.608 1.00 65.69 178 THR A N 1
ATOM 1460 C CA . THR A 1 178 ? -50.917 -17.795 72.587 1.00 65.69 178 THR A CA 1
ATOM 1461 C C . THR A 1 178 ? -52.153 -17.647 73.469 1.00 65.69 178 THR A C 1
ATOM 1463 O O . THR A 1 178 ? -52.035 -17.164 74.590 1.00 65.69 178 THR A O 1
ATOM 1466 N N . ALA A 1 179 ? -53.323 -18.098 73.005 1.00 62.88 179 ALA A N 1
ATOM 1467 C CA . ALA A 1 179 ? -54.553 -18.073 73.793 1.00 62.88 179 ALA A CA 1
ATOM 1468 C C . ALA A 1 179 ? -54.530 -19.038 75.000 1.00 62.88 179 ALA A C 1
ATOM 1470 O O . ALA A 1 179 ? -55.333 -18.865 75.912 1.00 62.88 179 ALA A O 1
ATOM 1471 N N . ASN A 1 180 ? -53.616 -20.022 75.028 1.00 60.28 180 ASN A N 1
ATOM 1472 C CA . ASN A 1 180 ? -53.663 -21.159 75.958 1.00 60.28 180 ASN A CA 1
ATOM 1473 C C . ASN A 1 180 ? -52.332 -21.458 76.688 1.00 60.28 180 ASN A C 1
ATOM 1475 O O . ASN A 1 180 ? -52.205 -22.524 77.286 1.00 60.28 180 ASN A O 1
ATOM 1479 N N . SER A 1 181 ? -51.320 -20.579 76.642 1.00 60.00 181 SER A N 1
ATOM 1480 C CA . SER A 1 181 ? -49.938 -20.952 77.002 1.00 60.00 181 SER A CA 1
ATOM 1481 C C . SER A 1 181 ? -49.259 -20.075 78.065 1.00 60.00 181 SER A C 1
ATOM 1483 O O . SER A 1 181 ? -49.369 -18.851 78.059 1.00 60.00 181 SER A O 1
ATOM 1485 N N . SER A 1 182 ? -48.461 -20.715 78.931 1.00 61.47 182 SER A N 1
ATOM 1486 C CA . SER A 1 182 ? -47.555 -20.099 79.915 1.00 61.47 182 SER A CA 1
ATOM 1487 C C . SER A 1 182 ? -46.224 -19.595 79.327 1.00 61.47 182 SER A C 1
ATOM 1489 O O . SER A 1 182 ? -45.452 -18.951 80.034 1.00 61.47 182 SER A O 1
ATOM 1491 N N . GLN A 1 183 ? -45.945 -19.836 78.040 1.00 66.38 183 GLN A N 1
ATOM 1492 C CA . GLN A 1 183 ? -44.698 -19.437 77.359 1.00 66.38 183 GLN A CA 1
ATOM 1493 C C . GLN A 1 183 ? -44.836 -18.123 76.563 1.00 66.38 183 GLN A C 1
ATOM 1495 O O . GLN A 1 183 ? -44.177 -17.921 75.540 1.00 66.38 183 GLN A O 1
ATOM 1500 N N . LEU A 1 184 ? -45.694 -17.212 77.032 1.00 68.81 184 LEU A N 1
ATOM 1501 C CA . LEU A 1 184 ? -46.042 -15.945 76.372 1.00 68.81 184 LEU A CA 1
ATOM 1502 C C . LEU A 1 184 ? -44.832 -15.133 75.839 1.00 68.81 184 LEU A C 1
ATOM 1504 O O . LEU A 1 184 ? -44.912 -14.661 74.705 1.00 68.81 184 LEU A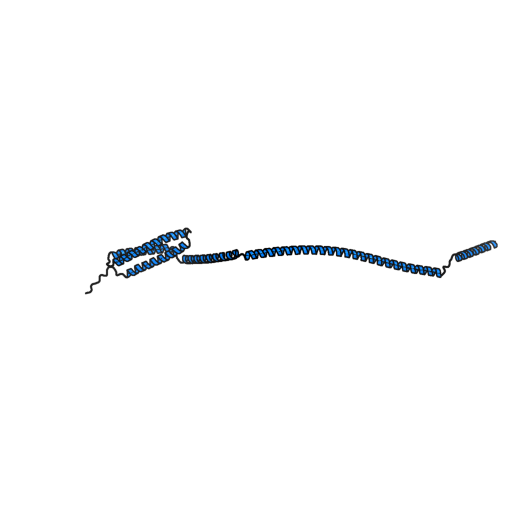 O 1
ATOM 1508 N N . PRO A 1 185 ? -43.697 -15.000 76.563 1.00 74.00 185 PRO A N 1
ATOM 1509 C CA . PRO A 1 185 ? -42.552 -14.217 76.081 1.00 74.00 185 PRO A CA 1
ATOM 1510 C C . PRO A 1 185 ? -41.873 -14.815 74.841 1.00 74.00 185 PRO A C 1
ATOM 1512 O O . PRO A 1 185 ? -41.490 -14.084 73.930 1.00 74.00 185 PRO A O 1
ATOM 1515 N N . THR A 1 186 ? -41.754 -16.145 74.772 1.00 73.38 186 THR A N 1
ATOM 1516 C CA . THR A 1 186 ? -41.164 -16.846 73.621 1.00 73.38 186 THR A CA 1
ATOM 1517 C C . THR A 1 186 ? -42.051 -16.700 72.387 1.00 73.38 186 THR A C 1
ATOM 1519 O O . THR A 1 186 ? -41.550 -16.485 71.287 1.00 73.38 186 THR A O 1
ATOM 1522 N N . PHE A 1 187 ? -43.374 -16.745 72.565 1.00 73.88 187 PHE A N 1
ATOM 1523 C CA . PHE A 1 187 ? -44.320 -16.526 71.473 1.00 73.88 187 PHE A CA 1
ATOM 1524 C C . PHE A 1 187 ? -44.315 -15.086 70.951 1.00 73.88 187 PHE A C 1
ATOM 1526 O O . PHE A 1 187 ? -44.394 -14.894 69.740 1.00 73.88 187 PHE A O 1
ATOM 1533 N N . LEU A 1 188 ? -44.182 -14.092 71.834 1.00 76.00 188 LEU A N 1
ATOM 1534 C CA . LEU A 1 188 ? -44.100 -12.681 71.446 1.00 76.00 188 LEU A CA 1
ATOM 1535 C C . LEU A 1 188 ? -42.848 -12.388 70.609 1.00 76.00 188 LEU A C 1
ATOM 1537 O O . LEU A 1 188 ? -42.966 -11.803 69.537 1.00 76.00 188 LEU A O 1
ATOM 1541 N N . ASN A 1 189 ? -41.679 -12.877 71.033 1.00 80.69 189 ASN A N 1
ATOM 1542 C CA . ASN A 1 189 ? -40.423 -12.668 70.303 1.00 80.69 189 ASN A CA 1
ATOM 1543 C C . ASN A 1 189 ? -40.488 -13.231 68.871 1.00 80.69 189 ASN A C 1
ATOM 1545 O O . ASN A 1 189 ? -40.035 -12.628 67.902 1.00 80.69 189 ASN A O 1
ATOM 1549 N N . ILE A 1 190 ? -41.125 -14.387 68.703 1.00 79.81 190 ILE A N 1
ATOM 1550 C CA . ILE A 1 190 ? -41.224 -14.989 67.376 1.00 79.81 190 ILE A CA 1
ATOM 1551 C C . ILE A 1 190 ? -42.339 -14.343 66.541 1.00 79.81 190 ILE A C 1
ATOM 1553 O O . ILE A 1 190 ? -42.216 -14.266 65.322 1.00 79.81 190 ILE A O 1
ATOM 1557 N N . GLN A 1 191 ? -43.401 -13.811 67.156 1.00 80.00 191 GLN A N 1
ATOM 1558 C CA . GLN A 1 191 ? -44.354 -12.961 66.434 1.00 80.00 191 GLN A CA 1
ATOM 1559 C C . GLN A 1 191 ? -43.685 -11.696 65.880 1.00 80.00 191 GLN A C 1
ATOM 1561 O O . GLN A 1 191 ? -43.981 -11.315 64.746 1.00 80.00 191 GLN A O 1
ATOM 1566 N N . GLU A 1 192 ? -42.770 -11.080 66.633 1.00 84.56 192 GLU A N 1
ATOM 1567 C CA . GLU A 1 192 ? -41.957 -9.955 66.152 1.00 84.56 192 GLU A CA 1
ATOM 1568 C C . GLU A 1 192 ? -41.062 -10.379 64.981 1.00 84.56 192 GLU A C 1
ATOM 1570 O O . GLU A 1 192 ? -41.047 -9.715 63.943 1.00 84.56 192 GLU A O 1
ATOM 1575 N N . HIS A 1 193 ? -40.405 -11.536 65.083 1.00 82.38 193 HIS A N 1
ATOM 1576 C CA . HIS A 1 193 ? -39.564 -12.046 64.001 1.00 82.38 193 HIS A CA 1
ATOM 1577 C C . HIS A 1 193 ? -40.370 -12.408 62.736 1.00 82.38 193 HIS A C 1
ATOM 1579 O O . HIS A 1 193 ? -39.957 -12.105 61.619 1.00 82.38 193 HIS A O 1
ATOM 1585 N N . LEU A 1 194 ? -41.578 -12.970 62.874 1.00 82.88 194 LEU A N 1
ATOM 1586 C CA . LEU A 1 194 ? -42.479 -13.195 61.734 1.00 82.88 194 LEU A CA 1
ATOM 1587 C C . LEU A 1 194 ? -42.953 -11.885 61.095 1.00 82.88 194 LEU A C 1
ATOM 1589 O O . LEU A 1 194 ? -43.156 -11.836 59.880 1.00 82.88 194 LEU A O 1
ATOM 1593 N N . LEU A 1 195 ? -43.146 -10.827 61.889 1.00 85.88 195 LEU A N 1
ATOM 1594 C CA . LEU A 1 195 ? -43.486 -9.506 61.366 1.00 85.88 195 LEU A CA 1
ATOM 1595 C C . LEU A 1 195 ? -42.327 -8.936 60.538 1.00 85.88 195 LEU A C 1
ATOM 1597 O O . LEU A 1 195 ? -42.553 -8.425 59.443 1.00 85.88 195 LEU A O 1
ATOM 1601 N N . GLU A 1 196 ? -41.092 -9.090 61.014 1.00 88.75 196 GLU A N 1
ATOM 1602 C CA . GLU A 1 196 ? -39.889 -8.696 60.281 1.00 88.75 196 GLU A CA 1
ATOM 1603 C C . GLU A 1 196 ? -39.743 -9.460 58.955 1.00 88.75 196 GLU A C 1
ATOM 1605 O O . GLU A 1 196 ? -39.528 -8.843 57.907 1.00 88.75 196 GLU A O 1
ATOM 1610 N N . LEU A 1 197 ? -39.924 -10.787 58.972 1.00 85.75 197 LEU A N 1
ATOM 1611 C CA . LEU A 1 197 ? -39.899 -11.619 57.764 1.00 85.75 197 LEU A CA 1
ATOM 1612 C C . LEU A 1 197 ? -40.986 -11.208 56.765 1.00 85.75 197 LEU A C 1
ATOM 1614 O O . LEU A 1 197 ? -40.731 -11.156 55.560 1.00 85.75 197 LEU A O 1
ATOM 1618 N N . LYS A 1 198 ? -42.179 -10.850 57.251 1.00 86.06 198 LYS A N 1
ATOM 1619 C CA . LYS A 1 198 ? -43.274 -10.357 56.407 1.00 86.06 198 LYS A CA 1
ATOM 1620 C C . LYS A 1 198 ? -42.933 -9.027 55.738 1.00 86.06 198 LYS A C 1
ATOM 1622 O O . LYS A 1 198 ? -43.167 -8.864 54.542 1.00 86.06 198 LYS A O 1
ATOM 1627 N N . GLU A 1 199 ? -42.358 -8.084 56.480 1.00 88.88 199 GLU A N 1
ATOM 1628 C CA . GLU A 1 199 ? -41.935 -6.800 55.915 1.00 88.88 199 GLU A CA 1
ATOM 1629 C C . GLU A 1 199 ? -40.763 -6.964 54.931 1.00 88.88 199 GLU A C 1
ATOM 1631 O O . GLU A 1 199 ? -40.730 -6.285 53.903 1.00 88.88 199 GLU A O 1
ATOM 1636 N N . ARG A 1 200 ? -39.827 -7.892 55.187 1.00 87.12 200 ARG A N 1
ATOM 1637 C CA . ARG A 1 200 ? -38.766 -8.267 54.230 1.00 87.12 200 ARG A CA 1
ATOM 1638 C C . ARG A 1 200 ? -39.357 -8.825 52.934 1.00 87.12 200 ARG A C 1
ATOM 1640 O O . ARG A 1 200 ? -39.007 -8.339 51.861 1.00 87.12 200 ARG A O 1
ATOM 1647 N N . LEU A 1 201 ? -40.290 -9.774 53.026 1.00 88.62 201 LEU A N 1
ATOM 1648 C CA . LEU A 1 201 ? -40.951 -10.357 51.855 1.00 88.62 201 LEU A CA 1
ATOM 1649 C C . LEU A 1 201 ? -41.695 -9.297 51.031 1.00 88.62 201 LEU A C 1
ATOM 1651 O O . LEU A 1 201 ? -41.571 -9.271 49.810 1.00 88.62 201 LEU A O 1
ATOM 1655 N N . LYS A 1 202 ? -42.415 -8.383 51.689 1.00 88.31 202 LYS A N 1
ATOM 1656 C CA . LYS A 1 202 ? -43.148 -7.299 51.020 1.00 88.31 202 LYS A CA 1
ATOM 1657 C C . LYS A 1 202 ? -42.220 -6.349 50.257 1.00 88.31 202 LYS A C 1
ATOM 1659 O O . LYS A 1 202 ? -42.539 -5.936 49.144 1.00 88.31 202 LYS A O 1
ATOM 1664 N N . ARG A 1 203 ? -41.058 -6.010 50.829 1.00 87.06 203 ARG A N 1
ATOM 1665 C CA . ARG A 1 203 ? -40.035 -5.215 50.125 1.00 87.06 203 ARG A CA 1
ATOM 1666 C C . ARG A 1 203 ? -39.517 -5.943 48.888 1.00 87.06 203 ARG A C 1
ATOM 1668 O O . ARG A 1 203 ? -39.420 -5.326 47.832 1.00 87.06 203 ARG A O 1
ATOM 1675 N N . ASN A 1 204 ? -39.251 -7.243 49.009 1.00 86.88 204 ASN A N 1
ATOM 1676 C CA . ASN A 1 204 ? -38.790 -8.063 47.891 1.00 86.88 204 ASN A CA 1
ATOM 1677 C C . ASN A 1 204 ? -39.844 -8.163 46.778 1.00 86.88 204 ASN A C 1
ATOM 1679 O O . ASN A 1 204 ? -39.485 -8.070 45.611 1.00 86.88 204 ASN A O 1
ATOM 1683 N N . GLN A 1 205 ? -41.130 -8.296 47.121 1.00 84.31 205 GLN A N 1
ATOM 1684 C CA . GLN A 1 205 ? -42.234 -8.305 46.151 1.00 84.31 205 GLN A CA 1
ATOM 1685 C C . GLN A 1 205 ? -42.321 -6.989 45.371 1.00 84.31 205 GLN A C 1
ATOM 1687 O O . GLN A 1 205 ? -42.321 -7.012 44.143 1.00 84.31 205 GLN A O 1
ATOM 1692 N N . ASN A 1 206 ? -42.307 -5.849 46.068 1.00 87.25 206 ASN A N 1
ATOM 1693 C CA . ASN A 1 206 ? -42.348 -4.536 45.420 1.00 87.25 206 ASN A CA 1
ATOM 1694 C C . ASN A 1 206 ? -41.149 -4.315 44.485 1.00 87.25 206 ASN A C 1
ATOM 1696 O O . ASN A 1 206 ? -41.311 -3.781 43.391 1.00 87.25 206 ASN A O 1
ATOM 1700 N N . LEU A 1 207 ? -39.945 -4.712 44.915 1.00 85.12 207 LEU A N 1
ATOM 1701 C CA . LEU A 1 207 ? -38.747 -4.570 44.089 1.00 85.12 207 LEU A CA 1
ATOM 1702 C C . LEU A 1 207 ? -38.800 -5.513 42.880 1.00 85.12 207 LEU A C 1
ATOM 1704 O O . LEU A 1 207 ? -38.483 -5.096 41.773 1.00 85.12 207 LEU A O 1
ATOM 1708 N N . ASN A 1 208 ? -39.272 -6.746 43.066 1.00 83.50 208 ASN A N 1
ATOM 1709 C CA . ASN A 1 208 ? -39.448 -7.707 41.981 1.00 83.50 208 ASN A CA 1
ATOM 1710 C C . ASN A 1 208 ? -40.396 -7.176 40.894 1.00 83.50 208 ASN A C 1
ATOM 1712 O O . ASN A 1 208 ? -40.061 -7.222 39.717 1.00 83.50 208 ASN A O 1
ATOM 1716 N N . GLU A 1 209 ? -41.547 -6.615 41.276 1.00 84.06 209 GLU A N 1
ATOM 1717 C CA . GLU A 1 209 ? -42.503 -6.021 40.329 1.00 84.06 209 GLU A CA 1
ATOM 1718 C C . GLU A 1 209 ? -41.893 -4.856 39.533 1.00 84.06 209 GLU A C 1
ATOM 1720 O O . GLU A 1 209 ? -42.101 -4.753 38.323 1.00 84.06 209 GLU A O 1
ATOM 1725 N N . GLN A 1 210 ? -41.106 -3.997 40.190 1.00 84.25 210 GLN A N 1
ATOM 1726 C CA . GLN A 1 210 ? -40.417 -2.881 39.534 1.00 84.25 210 GLN A CA 1
ATOM 1727 C C . GLN A 1 210 ? -39.358 -3.366 38.539 1.00 84.25 210 GLN A C 1
ATOM 1729 O O . GLN A 1 210 ? -39.304 -2.876 37.411 1.00 84.25 210 GLN A O 1
ATOM 1734 N N . LEU A 1 211 ? -38.537 -4.336 38.946 1.00 80.94 211 LEU A N 1
ATOM 1735 C CA . LEU A 1 211 ? -37.457 -4.876 38.125 1.00 80.94 211 LEU A CA 1
ATOM 1736 C C . LEU A 1 211 ? -37.992 -5.682 36.937 1.00 80.94 211 LEU A C 1
ATOM 1738 O O . LEU A 1 211 ? -37.521 -5.483 35.820 1.00 80.94 211 LEU A O 1
ATOM 1742 N N . LEU A 1 212 ? -39.005 -6.530 37.146 1.00 78.62 212 LEU A N 1
ATOM 1743 C CA . LEU A 1 212 ? -39.664 -7.270 36.066 1.00 78.62 212 LEU A CA 1
ATOM 1744 C C . LEU A 1 212 ? -40.300 -6.318 35.051 1.00 78.62 212 LEU A C 1
ATOM 1746 O O . LEU A 1 212 ? -40.066 -6.463 33.858 1.00 78.62 212 LEU A O 1
ATOM 1750 N N . SER A 1 213 ? -41.010 -5.285 35.514 1.00 80.75 213 SER A N 1
ATOM 1751 C CA . SER A 1 213 ? -41.587 -4.268 34.627 1.00 80.75 213 SER A CA 1
ATOM 1752 C C . SER A 1 213 ? -40.517 -3.520 33.818 1.00 80.75 213 SER A C 1
ATOM 1754 O O . SER A 1 213 ? -40.710 -3.253 32.631 1.00 80.75 213 SER A O 1
ATOM 1756 N N . ALA A 1 214 ? -39.366 -3.200 34.417 1.00 76.00 214 ALA A N 1
ATOM 1757 C CA . ALA A 1 214 ? -38.259 -2.561 33.703 1.00 76.00 214 ALA A CA 1
ATOM 1758 C C . ALA A 1 214 ? -37.657 -3.482 32.626 1.00 76.00 214 ALA A C 1
ATOM 1760 O O . ALA A 1 214 ? -37.384 -3.032 31.511 1.00 76.00 214 ALA A O 1
ATOM 1761 N N . VAL A 1 215 ? -37.493 -4.771 32.938 1.00 70.88 215 VAL A N 1
ATOM 1762 C CA . VAL A 1 215 ? -36.999 -5.789 31.999 1.00 70.88 215 VAL A CA 1
ATOM 1763 C C . VAL A 1 215 ? -37.991 -6.011 30.851 1.00 70.88 215 VAL A C 1
ATOM 1765 O O . VAL A 1 215 ? -37.595 -5.907 29.690 1.00 70.88 215 VAL A O 1
ATOM 1768 N N . ASP A 1 216 ? -39.278 -6.207 31.146 1.00 71.25 216 ASP A N 1
ATOM 1769 C CA . ASP A 1 216 ? -40.329 -6.439 30.143 1.00 71.25 216 ASP A CA 1
ATOM 1770 C C . ASP A 1 216 ? -40.472 -5.253 29.174 1.00 71.25 216 ASP A C 1
ATOM 1772 O O . ASP A 1 216 ? -40.609 -5.432 27.962 1.00 71.25 216 ASP A O 1
ATOM 1776 N N . ASN A 1 217 ? -40.338 -4.022 29.677 1.00 75.25 217 ASN A N 1
ATOM 1777 C CA . ASN A 1 217 ? -40.382 -2.802 28.865 1.00 75.25 217 ASN A CA 1
ATOM 1778 C C . ASN A 1 217 ? -39.067 -2.494 28.121 1.00 75.25 217 ASN A C 1
ATOM 1780 O O . ASN A 1 217 ? -38.929 -1.407 27.558 1.00 75.25 217 ASN A O 1
ATOM 1784 N N . HIS A 1 218 ? -38.101 -3.423 28.109 1.00 65.44 218 HIS A N 1
ATOM 1785 C CA . HIS A 1 218 ? -36.789 -3.280 27.456 1.00 65.44 218 HIS A CA 1
ATOM 1786 C C . HIS A 1 218 ? -35.962 -2.096 27.997 1.00 65.44 218 HIS A C 1
ATOM 1788 O O . HIS A 1 218 ? -35.052 -1.597 27.335 1.00 65.44 218 HIS A O 1
ATOM 1794 N N . GLN A 1 219 ? -36.271 -1.644 29.214 1.00 67.12 219 GLN A N 1
ATOM 1795 C CA . GLN A 1 219 ? -35.512 -0.637 29.964 1.00 67.12 219 GLN A CA 1
ATOM 1796 C C . GLN A 1 219 ? -34.545 -1.286 30.971 1.00 67.12 219 GLN A C 1
ATOM 1798 O O . GLN A 1 219 ? -33.834 -0.593 31.698 1.00 67.12 219 GLN A O 1
ATOM 1803 N N . GLY A 1 220 ? -34.510 -2.620 31.022 1.00 59.78 220 GLY A N 1
ATOM 1804 C CA . GLY A 1 220 ? -33.674 -3.393 31.927 1.00 59.78 220 GLY A CA 1
ATOM 1805 C C . GLY A 1 220 ? -32.199 -3.363 31.534 1.00 59.78 220 GLY A C 1
ATOM 1806 O O . GLY A 1 220 ? -31.762 -4.078 30.639 1.00 59.78 220 GLY A O 1
ATOM 1807 N N . GLU A 1 221 ? -31.406 -2.569 32.244 1.00 69.00 221 GLU A N 1
ATOM 1808 C CA . GLU A 1 221 ? -29.952 -2.751 32.323 1.00 69.00 221 GLU A CA 1
ATOM 1809 C C . GLU A 1 221 ? -29.573 -4.088 32.994 1.00 69.00 221 GLU A C 1
ATOM 1811 O O . GLU A 1 221 ? -30.332 -4.633 33.797 1.00 69.00 221 GLU A O 1
ATOM 1816 N N . ILE A 1 222 ? -28.346 -4.567 32.745 1.00 61.84 222 ILE A N 1
ATOM 1817 C CA . ILE A 1 222 ? -27.742 -5.758 33.386 1.00 61.84 222 ILE A CA 1
ATOM 1818 C C . ILE A 1 222 ? -27.841 -5.688 34.921 1.00 61.84 222 ILE A C 1
ATOM 1820 O O . ILE A 1 222 ? -28.012 -6.704 35.591 1.00 61.84 222 ILE A O 1
ATOM 1824 N N . SER A 1 223 ? -27.778 -4.480 35.483 1.00 69.44 223 SER A N 1
ATOM 1825 C CA . SER A 1 223 ? -27.952 -4.215 36.913 1.00 69.44 223 SER A CA 1
ATOM 1826 C C . SER A 1 223 ? -29.298 -4.721 37.452 1.00 69.44 223 SER A C 1
ATOM 1828 O O . SER A 1 223 ? -29.328 -5.333 38.517 1.00 69.44 223 SER A O 1
ATOM 1830 N N . HIS A 1 224 ? -30.394 -4.558 36.706 1.00 71.62 224 HIS A N 1
ATOM 1831 C CA . HIS A 1 224 ? -31.728 -5.022 37.107 1.00 71.62 224 HIS A CA 1
ATOM 1832 C C . HIS A 1 224 ? -31.820 -6.549 37.129 1.00 71.62 224 HIS A C 1
ATOM 1834 O O . HIS A 1 224 ? -32.434 -7.128 38.021 1.00 71.62 224 HIS A O 1
ATOM 1840 N N . VAL A 1 225 ? -31.163 -7.199 36.170 1.00 65.88 225 VAL A N 1
ATOM 1841 C CA . VAL A 1 225 ? -31.065 -8.657 36.080 1.00 65.88 225 VAL A CA 1
ATOM 1842 C C . VAL A 1 225 ? -30.303 -9.231 37.279 1.00 65.88 225 VAL A C 1
ATOM 1844 O O . VAL A 1 225 ? -30.784 -10.153 37.936 1.00 65.88 225 VAL A O 1
ATOM 1847 N N . VAL A 1 226 ? -29.158 -8.641 37.627 1.00 70.56 226 VAL A N 1
ATOM 1848 C CA . VAL A 1 226 ? -28.382 -9.041 38.813 1.00 70.56 226 VAL A CA 1
ATOM 1849 C C . VAL A 1 226 ? -29.197 -8.866 40.100 1.00 70.56 226 VAL A C 1
ATOM 1851 O O . VAL A 1 226 ? -29.138 -9.717 40.989 1.00 70.56 226 VAL A O 1
ATOM 1854 N N . GLU A 1 227 ? -29.988 -7.798 40.205 1.00 77.38 227 GLU A N 1
ATOM 1855 C CA . GLU A 1 227 ? -30.856 -7.584 41.366 1.00 77.38 227 GLU A CA 1
ATOM 1856 C C . GLU A 1 227 ? -32.020 -8.585 41.447 1.00 77.38 227 GLU A C 1
ATOM 1858 O O . GLU A 1 227 ? -32.369 -9.022 42.545 1.00 77.38 227 GLU A O 1
ATOM 1863 N N . LEU A 1 228 ? -32.575 -9.041 40.319 1.00 76.31 228 LEU A N 1
ATOM 1864 C CA . LEU A 1 228 ? -33.577 -10.116 40.313 1.00 76.31 228 LEU A CA 1
ATOM 1865 C C . LEU A 1 228 ? -33.007 -11.437 40.855 1.00 76.31 228 LEU A C 1
ATOM 1867 O O . LEU A 1 228 ? -33.665 -12.114 41.647 1.00 76.31 228 LEU A O 1
ATOM 1871 N N . VAL A 1 229 ? -31.763 -11.775 40.501 1.00 72.50 229 VAL A N 1
ATOM 1872 C CA . VAL A 1 229 ? -31.063 -12.951 41.049 1.00 72.50 229 VAL A CA 1
ATOM 1873 C C . VAL A 1 229 ? -30.864 -12.819 42.561 1.00 72.50 229 VAL A C 1
ATOM 1875 O O . VAL A 1 229 ? -31.194 -13.736 43.314 1.00 72.50 229 VAL A O 1
ATOM 1878 N N . ARG A 1 230 ? -30.411 -11.651 43.036 1.00 78.88 230 ARG A N 1
ATOM 1879 C CA . ARG A 1 230 ? -30.266 -11.382 44.479 1.00 78.88 230 ARG A CA 1
ATOM 1880 C C . ARG A 1 230 ? -31.592 -11.493 45.226 1.00 78.88 230 ARG A C 1
ATOM 1882 O O . ARG A 1 230 ? -31.639 -12.016 46.340 1.00 78.88 230 ARG A O 1
ATOM 1889 N N . LEU A 1 231 ? -32.685 -11.015 44.633 1.00 82.06 231 LEU A N 1
ATOM 1890 C CA . LEU A 1 231 ? -34.024 -11.153 45.207 1.00 82.06 231 LEU A CA 1
ATOM 1891 C C . LEU A 1 231 ? -34.459 -12.614 45.326 1.00 82.06 231 LEU A C 1
ATOM 1893 O O . LEU A 1 231 ? -35.067 -12.983 46.334 1.00 82.06 231 LEU A O 1
ATOM 1897 N N . TRP A 1 232 ? -34.139 -13.446 44.336 1.00 77.69 232 TRP A N 1
ATOM 1898 C CA . TRP A 1 232 ? -34.411 -14.880 44.388 1.00 77.69 232 TRP A CA 1
ATOM 1899 C C . TRP A 1 232 ? -33.666 -15.560 45.544 1.00 77.69 232 TRP A C 1
ATOM 1901 O O . TRP A 1 232 ? -34.294 -16.232 46.366 1.00 77.69 232 TRP A O 1
ATOM 1911 N N . GLU A 1 233 ? -32.359 -15.318 45.674 1.00 75.88 233 GLU A N 1
ATOM 1912 C CA . GLU A 1 233 ? -31.538 -15.852 46.772 1.00 75.88 233 GLU A CA 1
ATOM 1913 C C . GLU A 1 233 ? -32.054 -15.399 48.146 1.00 75.88 233 GLU A C 1
ATOM 1915 O O . GLU A 1 233 ? -32.177 -16.202 49.076 1.00 75.88 233 GLU A O 1
ATOM 1920 N N . ASN A 1 234 ? -32.430 -14.123 48.266 1.00 81.94 234 ASN A N 1
ATOM 1921 C CA . ASN A 1 234 ? -33.012 -13.579 49.490 1.00 81.94 234 ASN A CA 1
ATOM 1922 C C . ASN A 1 234 ? -34.346 -14.251 49.842 1.00 81.94 234 ASN A C 1
ATOM 1924 O O . ASN A 1 234 ? -34.590 -14.551 51.011 1.00 81.94 234 ASN A O 1
ATOM 1928 N N . ASN A 1 235 ? -35.207 -14.513 48.856 1.00 82.62 235 ASN A N 1
ATOM 1929 C CA . ASN A 1 235 ? -36.470 -15.218 49.077 1.00 82.62 235 ASN A CA 1
ATOM 1930 C C . ASN A 1 235 ? -36.244 -16.680 49.498 1.00 82.62 235 ASN A C 1
ATOM 1932 O O . ASN A 1 235 ? -36.913 -17.153 50.414 1.00 82.62 235 ASN A O 1
ATOM 1936 N N . LEU A 1 236 ? -35.260 -17.376 48.922 1.00 79.44 236 LEU A N 1
ATOM 1937 C CA . LEU A 1 236 ? -34.862 -18.711 49.388 1.00 79.44 236 LEU A CA 1
ATOM 1938 C C . LEU A 1 236 ? -34.356 -18.703 50.836 1.00 79.44 236 LEU A C 1
ATOM 1940 O O . LEU A 1 236 ? -34.668 -19.613 51.604 1.00 79.44 236 LEU A O 1
ATOM 1944 N N . SER A 1 237 ? -33.590 -17.680 51.232 1.00 82.50 237 SER A N 1
ATOM 1945 C CA . SER A 1 237 ? -33.180 -17.513 52.634 1.00 82.50 237 SER A CA 1
ATOM 1946 C C . SER A 1 237 ? -34.391 -17.340 53.549 1.00 82.50 237 SER A C 1
ATOM 1948 O O . SER A 1 237 ? -34.484 -18.023 54.565 1.00 82.50 237 SER A O 1
ATOM 1950 N N . LEU A 1 238 ? -35.354 -16.492 53.164 1.00 84.94 238 LEU A N 1
ATOM 1951 C CA . LEU A 1 238 ? -36.593 -16.283 53.921 1.00 84.94 238 LEU A CA 1
ATOM 1952 C C . LEU A 1 238 ? -37.395 -17.580 54.087 1.00 84.94 238 LEU A C 1
ATOM 1954 O O . LEU A 1 238 ? -37.895 -17.853 55.176 1.00 84.94 238 LEU A O 1
ATOM 1958 N N . GLU A 1 239 ? -37.504 -18.394 53.035 1.00 82.69 239 GLU A N 1
ATOM 1959 C CA . GLU A 1 239 ? -38.145 -19.710 53.113 1.00 82.69 239 GLU A CA 1
ATOM 1960 C C . GLU A 1 239 ? -37.451 -20.620 54.136 1.00 82.69 239 GLU A C 1
ATOM 1962 O O . GLU A 1 239 ? -38.124 -21.210 54.983 1.00 82.69 239 GLU A O 1
ATOM 1967 N N . ARG A 1 240 ? -36.115 -20.695 54.111 1.00 82.19 240 ARG A N 1
ATOM 1968 C CA . ARG A 1 240 ? -35.332 -21.507 55.060 1.00 82.19 240 ARG A CA 1
ATOM 1969 C C . ARG A 1 240 ? -35.463 -21.008 56.497 1.00 82.19 240 ARG A C 1
ATOM 1971 O O . ARG A 1 240 ? -35.671 -21.817 57.399 1.00 82.19 240 ARG A O 1
ATOM 1978 N N . GLU A 1 241 ? -35.367 -19.696 56.713 1.00 84.50 241 GLU A N 1
ATOM 1979 C CA . GLU A 1 241 ? -35.582 -19.060 58.022 1.00 84.50 241 GLU A CA 1
ATOM 1980 C C . GLU A 1 241 ? -36.967 -19.436 58.571 1.00 84.50 241 GLU A C 1
ATOM 1982 O O . GLU A 1 241 ? -37.108 -19.832 59.728 1.00 84.50 241 GLU A O 1
ATOM 1987 N N . LEU A 1 242 ? -37.991 -19.416 57.718 1.00 82.38 242 LEU A N 1
ATOM 1988 C CA . LEU A 1 242 ? -39.351 -19.740 58.118 1.00 82.38 242 LEU A CA 1
ATOM 1989 C C . LEU A 1 242 ? -39.579 -21.236 58.389 1.00 82.38 242 LEU A C 1
ATOM 1991 O O . LEU A 1 242 ? -40.284 -21.585 59.336 1.00 82.38 242 LEU A O 1
ATOM 1995 N N . GLN A 1 243 ? -38.955 -22.122 57.612 1.00 82.44 243 GLN A N 1
ATOM 1996 C CA . GLN A 1 243 ? -38.951 -23.563 57.884 1.00 82.44 243 GLN A CA 1
ATOM 1997 C C . GLN A 1 243 ? -38.267 -23.881 59.218 1.00 82.44 243 GLN A C 1
ATOM 1999 O O . GLN A 1 243 ? -38.770 -24.704 59.981 1.00 82.44 243 GLN A O 1
ATOM 2004 N N . LEU A 1 244 ? -37.157 -23.206 59.537 1.00 81.69 244 LEU A N 1
ATOM 2005 C CA . LEU A 1 244 ? -36.479 -23.347 60.828 1.00 81.69 244 LEU A CA 1
ATOM 2006 C C . LEU A 1 244 ? -37.379 -22.911 61.982 1.00 81.69 244 LEU A C 1
ATOM 2008 O O . LEU A 1 244 ? -37.460 -23.617 62.984 1.00 81.69 244 LEU A O 1
ATOM 2012 N N . ILE A 1 245 ? -38.093 -21.795 61.829 1.00 81.31 245 ILE A N 1
ATOM 2013 C CA . ILE A 1 245 ? -39.084 -21.341 62.809 1.00 81.31 245 ILE A CA 1
ATOM 2014 C C . ILE A 1 245 ? -40.154 -22.423 63.006 1.00 81.31 245 ILE A C 1
ATOM 2016 O O . ILE A 1 245 ? -40.381 -22.858 64.133 1.00 81.31 245 ILE A O 1
ATOM 2020 N N . GLN A 1 246 ? -40.761 -22.925 61.926 1.00 79.06 246 GLN A N 1
ATOM 2021 C CA . GLN A 1 246 ? -41.758 -24.002 61.993 1.00 79.06 246 GLN A CA 1
ATOM 2022 C C . GLN A 1 246 ? -41.217 -25.280 62.652 1.00 79.06 246 GLN A C 1
ATOM 2024 O O . GLN A 1 246 ? -41.929 -25.910 63.433 1.00 79.06 246 GLN A O 1
ATOM 2029 N N . TRP A 1 247 ? -39.967 -25.652 62.376 1.00 81.12 247 TRP A N 1
ATOM 2030 C CA . TRP A 1 247 ? -39.318 -26.818 62.973 1.00 81.12 247 TRP A CA 1
ATOM 2031 C C . TRP A 1 247 ? -39.049 -26.636 64.470 1.00 81.12 247 TRP A C 1
ATOM 2033 O O . TRP A 1 247 ? -39.437 -27.490 65.267 1.00 81.12 247 TRP A O 1
ATOM 2043 N N . LEU A 1 248 ? -38.465 -25.503 64.877 1.00 76.00 248 LEU A N 1
ATOM 2044 C CA . LEU A 1 248 ? -38.265 -25.156 66.290 1.00 76.00 248 LEU A CA 1
ATOM 2045 C C . LEU A 1 248 ? -39.590 -25.186 67.060 1.00 76.00 248 LEU A C 1
ATOM 2047 O O . LEU A 1 248 ? -39.628 -25.566 68.228 1.00 76.00 248 LEU A O 1
ATOM 2051 N N . TYR A 1 249 ? -40.691 -24.855 66.386 1.00 70.00 249 TYR A N 1
ATOM 2052 C CA . TYR A 1 249 ? -42.026 -24.914 66.960 1.00 70.00 249 TYR A CA 1
ATOM 2053 C C . TYR A 1 249 ? -42.610 -26.310 67.135 1.00 70.00 249 TYR A C 1
ATOM 2055 O O . TYR A 1 249 ? -43.384 -26.512 68.069 1.00 70.00 249 TYR A O 1
ATOM 2063 N N . GLN A 1 250 ? -42.240 -27.280 66.299 1.00 73.25 250 GLN A N 1
ATOM 2064 C CA . GLN A 1 250 ? -42.636 -28.680 66.497 1.00 73.25 250 GLN A CA 1
ATOM 2065 C C . GLN A 1 250 ? -41.985 -29.296 67.744 1.00 73.25 250 GLN A C 1
ATOM 2067 O O . GLN A 1 250 ? -42.471 -30.303 68.254 1.00 73.25 250 GLN A O 1
ATOM 2072 N N . LEU A 1 251 ? -40.905 -28.690 68.245 1.00 69.75 251 LEU A N 1
ATOM 2073 C CA . LEU A 1 251 ? -40.195 -29.123 69.448 1.00 69.75 251 LEU A CA 1
ATOM 2074 C C . LEU A 1 251 ? -40.773 -28.531 70.744 1.00 69.75 251 LEU A C 1
ATOM 2076 O O . LEU A 1 251 ? -40.380 -28.961 71.830 1.00 69.75 251 LEU A O 1
ATOM 2080 N N . LEU A 1 252 ? -41.693 -27.560 70.663 1.00 66.00 252 LEU A N 1
ATOM 2081 C CA . LEU A 1 252 ? -42.370 -27.031 71.847 1.00 66.00 252 LEU A CA 1
ATOM 2082 C C . LEU A 1 252 ? -43.457 -28.009 72.328 1.00 66.00 252 LEU A C 1
ATOM 2084 O O . LEU A 1 252 ? -44.173 -28.589 71.508 1.00 66.00 252 LEU A O 1
ATOM 2088 N N . PRO A 1 253 ? -43.613 -28.200 73.652 1.00 59.44 253 PRO A N 1
ATOM 2089 C CA . PRO A 1 253 ? -44.601 -29.124 74.194 1.00 59.44 253 PRO A CA 1
ATOM 2090 C C . PRO A 1 253 ? -46.029 -28.695 73.809 1.00 59.44 253 PRO A C 1
ATOM 2092 O O . PRO A 1 253 ? -46.332 -27.498 73.808 1.00 59.44 253 PRO A O 1
ATOM 2095 N N . PRO A 1 254 ? -46.927 -29.647 73.494 1.00 58.12 254 PRO A N 1
ATOM 2096 C CA . PRO A 1 254 ? -48.305 -29.333 73.146 1.00 58.12 254 PRO A CA 1
ATOM 2097 C C . PRO A 1 254 ? -49.031 -28.675 74.333 1.00 58.12 254 PRO A C 1
ATOM 2099 O O . PRO A 1 254 ? -48.724 -28.982 75.487 1.00 58.12 254 PRO A O 1
ATOM 2102 N N . PRO A 1 255 ? -50.043 -27.826 74.077 1.00 53.59 255 PRO A N 1
ATOM 2103 C CA . PRO A 1 255 ? -50.674 -26.949 75.074 1.00 53.59 255 PRO A CA 1
ATOM 2104 C C . PRO A 1 255 ? -51.377 -27.648 76.260 1.00 53.59 255 PRO A C 1
ATOM 2106 O O . PRO A 1 255 ? -51.923 -26.960 77.110 1.00 53.59 255 PRO A O 1
ATOM 2109 N N . ASN A 1 256 ? -51.354 -28.985 76.364 1.00 49.22 256 ASN A N 1
ATOM 2110 C CA . ASN A 1 256 ? -52.111 -29.758 77.359 1.00 49.22 256 ASN A CA 1
ATOM 2111 C C . ASN A 1 256 ? -51.310 -30.818 78.141 1.00 49.22 256 ASN A C 1
ATOM 2113 O O . ASN A 1 256 ? -51.917 -31.688 78.764 1.00 49.22 256 ASN A O 1
ATOM 2117 N N . THR A 1 257 ? -49.976 -30.781 78.182 1.00 47.66 257 THR A N 1
ATOM 2118 C CA . THR A 1 257 ? -49.253 -31.619 79.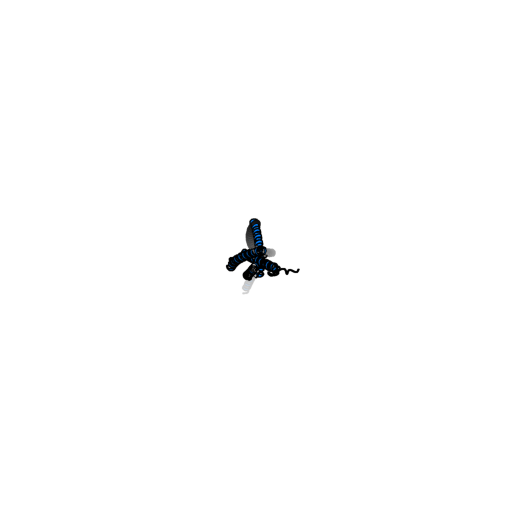158 1.00 47.66 257 THR A CA 1
ATOM 2119 C C . THR A 1 257 ? -49.240 -30.937 80.522 1.00 47.66 257 THR A C 1
ATOM 2121 O O . THR A 1 257 ? -48.244 -30.339 80.928 1.00 47.66 257 THR A O 1
ATOM 2124 N N . THR A 1 258 ? -50.357 -31.011 81.246 1.00 45.81 258 THR A N 1
ATOM 2125 C CA . THR A 1 258 ? -50.329 -30.890 82.706 1.00 45.81 258 THR A CA 1
ATOM 2126 C C . THR A 1 258 ? -49.389 -31.971 83.244 1.00 45.81 258 THR A C 1
ATOM 2128 O O . THR A 1 258 ? -49.513 -33.129 82.832 1.00 45.81 258 THR A O 1
ATOM 2131 N N . PRO A 1 259 ? -48.446 -31.651 84.148 1.00 43.16 259 PRO A N 1
ATOM 2132 C CA . PRO A 1 259 ? -47.668 -32.686 84.804 1.00 43.16 259 PRO A CA 1
ATOM 2133 C C . PRO A 1 259 ? -48.650 -33.539 85.605 1.00 43.16 259 PRO A C 1
ATOM 2135 O O . PRO A 1 259 ? -49.313 -33.048 86.521 1.00 43.16 259 PRO A O 1
ATOM 2138 N N . SER A 1 260 ? -48.797 -34.810 85.227 1.00 41.25 260 SER A N 1
ATOM 2139 C CA . SER A 1 260 ? -49.473 -35.776 86.079 1.00 41.25 260 SER A CA 1
ATOM 2140 C C . SER A 1 260 ? -48.675 -35.839 87.375 1.00 41.25 260 SER A C 1
ATOM 2142 O O . SER A 1 260 ? -47.560 -36.362 87.385 1.00 41.25 260 SER A O 1
ATOM 2144 N N . ASN A 1 261 ? -49.226 -35.270 88.445 1.00 48.44 261 ASN A N 1
ATOM 2145 C CA . ASN A 1 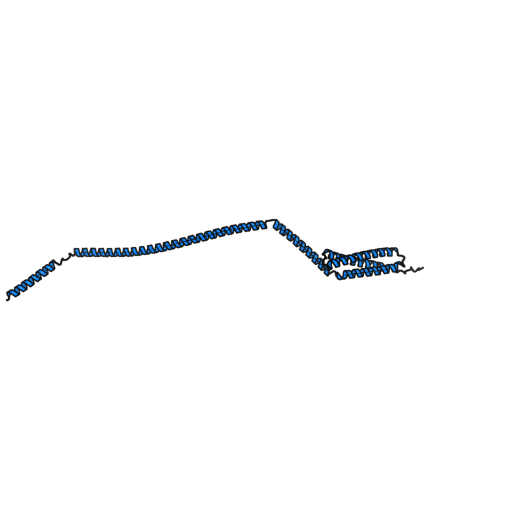261 ? -48.772 -35.534 89.800 1.00 48.44 261 ASN A CA 1
ATOM 2146 C C . ASN A 1 261 ? -48.751 -37.055 89.989 1.00 48.44 261 ASN A C 1
ATOM 2148 O O . ASN A 1 261 ? -49.804 -37.681 90.105 1.00 48.44 261 ASN A O 1
ATOM 2152 N N . GLN A 1 262 ? -47.558 -37.641 89.979 1.00 41.91 262 GLN A N 1
ATOM 2153 C CA . GLN A 1 262 ? -47.315 -38.945 90.570 1.00 41.91 262 GLN A CA 1
ATOM 2154 C C . GLN A 1 262 ? -46.706 -38.681 91.945 1.00 41.91 262 GLN A C 1
ATOM 2156 O O . GLN A 1 262 ? -45.643 -38.074 92.064 1.00 41.91 262 GLN A O 1
ATOM 2161 N N . THR A 1 263 ? -47.511 -39.039 92.942 1.00 44.06 263 THR A N 1
ATOM 2162 C CA . THR A 1 263 ? -47.204 -39.213 94.367 1.00 44.06 263 THR A CA 1
ATOM 2163 C C . THR A 1 263 ? -45.934 -40.002 94.618 1.00 44.06 263 THR A C 1
ATOM 2165 O O . THR A 1 263 ? -45.735 -40.995 93.881 1.00 44.06 263 THR A O 1
#

Foldseek 3Di:
DVVVVVVVVVVVVVVVVVVVVVVVVPPPVCPPVNVVVVVVVVVVVVVVVVVVVVVVVVVVVVVVVVVVVVVVVVVVVVVVVVVVVVVVVVVVVVVVVVVVVVVVVVVVVVVVVVVPPVVVVVVVVVVVVVVVVVVVVVVVVVVLVVVVVVPPLVCLVVLLVVLVVLLVVVVVVLVVLCVQDPPNVVSVVVVVVSVVLVVVSVVLVVLSVVLVVCVVVVNHDPVSSVVSVVSSVVSVVSVVVSVVVVVVVVPDDPSDPDPPDDD

Secondary structure (DSSP, 8-state):
-HHHHHHHHHHHHHHHHHHHHHHHHH-----HHHHHHHHHHHHHHHHHHHHHHHHHHHHHHHHHHHHHHHHHHHHHHHHHHHHHHHHHHHHHHHHHHHHHHHHHHHHHHHHHHHHH-HHHHHHHHHHHHHHHHHHHHHHHHHHHHHHHHHTTGGGHHHHHHHHHHHHHHHHHHHHHHHTT-S-HHHHHHHHHHHHHHHHHHHHHHHHHHHHHHHHHTT---HHHHHHHHHHHHHHHHHHHHHHHHHHHHHTSPPTT-------

Sequence (263 aa):
MKNTQDAIHAIENSSRTEEAKLLRGKVKILKKSTLTSILEQFAQALKEAQEVEKLRQLQSQAQQELQTLQENYNALQAQNQQAQNYIQQLEEKLQQKEENEKQLQTEIQKLKELLQSEEHLARIESLEIRLASLQEDYKRLSQSYDYMDMIELPQLPQLSNQIQKMLDNTKSYLQSQTANSSQLPTFLNIQEHLLELKERLKRNQNLNEQLLSAVDNHQGEISHVVELVRLWENNLSLERELQLIQWLYQLLPPPNTTPSNQT

Mean predicted aligned error: 19.26 Å